Protein AF-A0A952LJX9-F1 (afdb_monomer_lite)

Radius of gyration: 26.43 Å; chains: 1; bounding box: 62×43×76 Å

Structure (mmCIF, N/CA/C/O backbone):
data_AF-A0A952LJX9-F1
#
_entry.id   AF-A0A952LJX9-F1
#
loop_
_atom_site.group_PDB
_atom_site.id
_atom_site.type_symbol
_atom_site.label_atom_id
_atom_site.label_alt_id
_atom_site.label_comp_id
_atom_site.label_asym_id
_atom_site.label_entity_id
_atom_site.label_seq_id
_atom_site.pdbx_PDB_ins_code
_atom_site.Cartn_x
_atom_site.Cartn_y
_atom_site.Cartn_z
_atom_site.occupancy
_atom_site.B_iso_or_equiv
_atom_site.auth_seq_id
_atom_site.auth_comp_id
_atom_site.auth_asym_id
_atom_site.auth_atom_id
_atom_site.pdbx_PDB_model_num
ATOM 1 N N . MET A 1 1 ? 29.722 -22.858 22.939 1.00 40.97 1 MET A N 1
ATOM 2 C CA . MET A 1 1 ? 28.582 -22.189 23.598 1.00 40.97 1 MET A CA 1
ATOM 3 C C . MET A 1 1 ? 28.214 -20.975 22.771 1.00 40.97 1 MET A C 1
ATOM 5 O O . MET A 1 1 ? 29.049 -20.092 22.651 1.00 40.97 1 MET A O 1
ATOM 9 N N . ASN A 1 2 ? 27.050 -21.021 22.121 1.00 36.44 2 ASN A N 1
ATOM 10 C CA . ASN A 1 2 ? 26.062 -19.937 21.996 1.00 36.44 2 ASN A CA 1
ATOM 11 C C . ASN A 1 2 ? 25.169 -20.211 20.787 1.00 36.44 2 ASN A C 1
ATOM 13 O O . ASN A 1 2 ? 25.400 -19.759 19.672 1.00 36.44 2 ASN A O 1
ATOM 17 N N . THR A 1 3 ? 24.141 -21.008 21.054 1.00 37.28 3 THR A N 1
ATOM 18 C CA . THR A 1 3 ? 22.927 -21.121 20.255 1.00 37.28 3 THR A CA 1
ATOM 19 C C . THR A 1 3 ? 22.145 -19.816 20.394 1.00 37.28 3 THR A C 1
ATOM 21 O O . THR A 1 3 ? 21.551 -19.564 21.442 1.00 37.28 3 THR A O 1
ATOM 24 N N . LEU A 1 4 ? 22.153 -18.976 19.359 1.00 36.31 4 LEU A N 1
ATOM 25 C CA . LEU A 1 4 ? 21.191 -17.883 19.237 1.00 36.31 4 LEU A CA 1
ATOM 26 C C . LEU A 1 4 ? 19.849 -18.487 18.819 1.00 36.31 4 LEU A C 1
ATOM 28 O O . LEU A 1 4 ? 19.637 -18.867 17.669 1.00 36.31 4 LEU A O 1
ATOM 32 N N . SER A 1 5 ? 18.975 -18.628 19.812 1.00 34.44 5 SER A N 1
ATOM 33 C CA . SER A 1 5 ? 17.568 -18.966 19.643 1.00 34.44 5 SER A CA 1
ATOM 34 C C . SER A 1 5 ? 16.888 -17.828 18.879 1.00 34.44 5 SER A C 1
ATOM 36 O O . SER A 1 5 ? 16.704 -16.741 19.424 1.00 34.44 5 SER A O 1
ATOM 38 N N . LYS A 1 6 ? 16.549 -18.052 17.605 1.00 38.56 6 LYS A N 1
ATOM 39 C CA . LYS A 1 6 ? 15.600 -17.201 16.882 1.00 38.56 6 LYS A CA 1
ATOM 40 C C . LYS A 1 6 ? 14.218 -17.490 17.459 1.00 38.56 6 LYS A C 1
ATOM 42 O O . LYS A 1 6 ? 13.587 -18.482 17.105 1.00 38.56 6 LYS A O 1
ATOM 47 N N . LEU A 1 7 ? 13.791 -16.654 18.398 1.00 35.44 7 LEU A N 1
ATOM 48 C CA . LEU A 1 7 ? 12.425 -16.651 18.893 1.00 35.44 7 LEU A CA 1
ATOM 49 C C . LEU A 1 7 ? 11.537 -16.137 17.747 1.00 35.44 7 LEU A C 1
ATOM 51 O O . LEU A 1 7 ? 11.557 -14.950 17.438 1.00 35.44 7 LEU A O 1
ATOM 55 N N . LEU A 1 8 ? 10.810 -17.034 17.074 1.00 37.06 8 LEU A N 1
ATOM 56 C CA . LEU A 1 8 ? 9.682 -16.633 16.234 1.00 37.06 8 LEU A CA 1
ATOM 57 C C . LEU A 1 8 ? 8.611 -16.047 17.161 1.00 37.06 8 LEU A C 1
ATOM 59 O O . LEU A 1 8 ? 7.879 -16.786 17.821 1.00 37.06 8 LEU A O 1
ATOM 63 N N . LEU A 1 9 ? 8.542 -14.721 17.229 1.00 34.38 9 LEU A N 1
ATOM 64 C CA . LEU A 1 9 ? 7.383 -14.014 17.754 1.00 34.38 9 LEU A CA 1
ATOM 65 C C . LEU A 1 9 ? 6.271 -14.139 16.712 1.00 34.38 9 LEU A C 1
ATOM 67 O O . LEU A 1 9 ? 6.243 -13.424 15.718 1.00 34.38 9 LEU A O 1
ATOM 71 N N . PHE A 1 10 ? 5.366 -15.091 16.924 1.00 38.06 10 PHE A N 1
ATOM 72 C CA . PHE A 1 10 ? 4.052 -15.024 16.304 1.00 38.06 10 PHE A CA 1
ATOM 73 C C . PHE A 1 10 ? 3.337 -13.814 16.909 1.00 38.06 10 PHE A C 1
ATOM 75 O O . PHE A 1 10 ? 2.918 -13.873 18.065 1.00 38.06 10 PHE A O 1
ATOM 82 N N . ALA A 1 11 ? 3.207 -12.726 16.149 1.00 38.03 11 ALA A N 1
ATOM 83 C CA . ALA A 1 11 ? 2.274 -11.663 16.483 1.00 38.03 11 ALA A CA 1
ATOM 84 C C . ALA A 1 11 ? 0.861 -12.261 16.406 1.00 38.03 11 ALA A C 1
ATOM 86 O O . ALA A 1 11 ? 0.323 -12.552 15.341 1.00 38.03 11 ALA A O 1
ATOM 87 N N . SER A 1 12 ? 0.301 -12.581 17.566 1.00 39.16 12 SER A N 1
ATOM 88 C CA . SER A 1 12 ? -1.116 -12.870 17.723 1.00 39.16 12 SER A CA 1
ATOM 89 C C . SER A 1 12 ? -1.660 -11.806 18.654 1.00 39.16 12 SER A C 1
ATOM 91 O O . SER A 1 12 ? -1.331 -11.831 19.841 1.00 39.16 12 SER A O 1
ATOM 93 N N . ALA A 1 13 ? -2.461 -10.880 18.132 1.00 39.03 13 ALA A N 1
ATOM 94 C CA . ALA A 1 13 ? -3.320 -10.073 18.991 1.00 39.03 13 ALA A CA 1
ATOM 95 C C . ALA A 1 13 ? -4.349 -11.007 19.645 1.00 39.03 13 ALA A C 1
ATOM 97 O O . ALA A 1 13 ? -4.742 -11.990 19.022 1.00 39.03 13 ALA A O 1
ATOM 98 N N . TRP A 1 14 ? -4.739 -10.748 20.890 1.00 35.41 14 TRP A N 1
ATOM 99 C CA . TRP A 1 14 ? -5.817 -11.462 21.580 1.00 35.41 14 TRP A CA 1
ATOM 100 C C . TRP A 1 14 ? -6.806 -10.406 22.075 1.00 35.41 14 TRP A C 1
ATOM 102 O O . TRP A 1 14 ? -6.465 -9.570 22.910 1.00 35.41 14 TRP A O 1
ATOM 112 N N . LEU A 1 15 ? -8.021 -10.412 21.536 1.00 35.94 15 LEU A N 1
ATOM 113 C CA . LEU A 1 15 ? -9.142 -9.583 22.007 1.00 35.94 15 LEU A CA 1
ATOM 114 C C . LEU A 1 15 ? -9.953 -10.374 23.030 1.00 35.94 15 LEU A C 1
ATOM 116 O O . LEU A 1 15 ? -9.959 -11.583 22.915 1.00 35.94 15 LEU A O 1
ATOM 120 N N . VAL A 1 16 ? -10.590 -9.748 24.024 1.00 41.56 16 VAL A N 1
ATOM 121 C CA . VAL A 1 16 ? -11.564 -10.399 24.928 1.00 41.56 16 VAL A CA 1
ATOM 122 C C . VAL A 1 16 ? -12.763 -9.471 25.100 1.00 41.56 16 VAL A C 1
ATOM 124 O O . VAL A 1 16 ? -12.602 -8.358 25.588 1.00 41.56 16 VAL A O 1
ATOM 127 N N . LEU A 1 17 ? -13.955 -9.915 24.690 1.00 37.09 17 LEU A N 1
ATOM 128 C CA . LEU A 1 17 ? -15.216 -9.163 24.813 1.00 37.09 17 LEU A CA 1
ATOM 129 C C . LEU A 1 17 ? -16.065 -9.730 25.950 1.00 37.09 17 LEU A C 1
ATOM 131 O O . LEU A 1 17 ? -16.430 -10.898 25.886 1.00 37.09 17 LEU A O 1
ATOM 135 N N . THR A 1 18 ? -16.371 -8.935 26.976 1.00 50.19 18 THR A N 1
ATOM 136 C CA . THR A 1 18 ? -17.148 -9.385 28.143 1.00 50.19 18 THR A CA 1
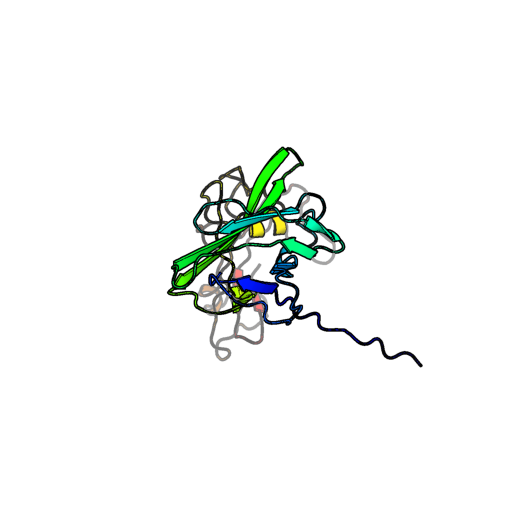ATOM 137 C C . THR A 1 18 ? -18.595 -8.922 28.071 1.00 50.19 18 THR A C 1
ATOM 139 O O . THR A 1 18 ? -18.839 -7.742 27.826 1.00 50.19 18 THR A O 1
ATOM 142 N N . SER A 1 19 ? -19.511 -9.843 28.374 1.00 34.78 19 SER A N 1
ATOM 143 C CA . SER A 1 19 ? -20.926 -9.602 28.666 1.00 34.78 19 SER A CA 1
ATOM 144 C C . SER A 1 19 ? -21.139 -9.344 30.169 1.00 34.78 19 SER A C 1
ATOM 146 O O . S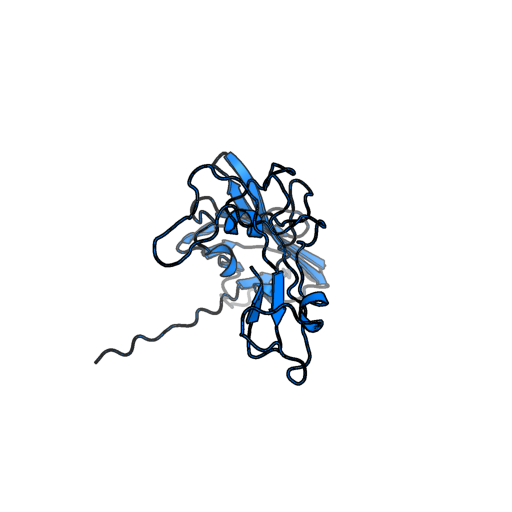ER A 1 19 ? -20.526 -10.022 30.995 1.00 34.78 19 SER A O 1
ATOM 148 N N . CYS A 1 20 ? -22.036 -8.423 30.541 1.00 44.72 20 CYS A N 1
ATOM 149 C CA . CYS A 1 20 ? -22.509 -8.282 31.923 1.00 44.72 20 CYS A CA 1
ATOM 150 C C . CYS A 1 20 ? -23.852 -8.997 32.152 1.00 44.72 20 CYS A C 1
ATOM 152 O O . CYS A 1 20 ? -24.868 -8.561 31.610 1.00 44.72 20 CYS A O 1
ATOM 154 N N . ASP A 1 21 ? -23.878 -9.970 33.074 1.00 39.19 21 ASP A N 1
ATOM 155 C CA . ASP A 1 21 ? -25.099 -10.409 33.765 1.00 39.19 21 ASP A CA 1
ATOM 156 C C . ASP A 1 21 ? -25.220 -9.747 35.150 1.00 39.19 21 ASP A C 1
ATOM 158 O O . ASP A 1 21 ? -24.247 -9.511 35.875 1.00 39.19 21 ASP A O 1
ATOM 162 N N . SER A 1 22 ? -26.457 -9.425 35.510 1.00 44.56 22 SER A N 1
ATOM 163 C CA . SER A 1 22 ? -26.849 -8.759 36.744 1.00 44.56 22 SER A CA 1
ATOM 164 C C . SER A 1 22 ? -27.038 -9.777 37.869 1.00 44.56 22 SER A C 1
ATOM 166 O O . SER A 1 22 ? -28.165 -10.055 38.272 1.00 44.56 22 SER A O 1
ATOM 168 N N . GLY A 1 23 ? -25.948 -10.280 38.447 1.00 38.16 23 GLY A N 1
ATOM 169 C CA . GLY A 1 23 ? -26.017 -10.894 39.773 1.00 38.16 23 GLY A CA 1
ATOM 170 C C . GLY A 1 23 ? -25.060 -12.051 40.026 1.00 38.16 23 GLY A C 1
ATOM 171 O O . GLY A 1 23 ? -24.999 -13.006 39.269 1.00 38.16 23 GLY A O 1
ATOM 172 N N . VAL A 1 24 ? -24.452 -11.999 41.216 1.00 30.11 24 VAL A N 1
ATOM 173 C CA . VAL A 1 24 ? -23.577 -12.991 41.873 1.00 30.11 24 VAL A CA 1
ATOM 174 C C . VAL A 1 24 ? -22.076 -12.824 41.556 1.00 30.11 24 VAL A C 1
ATOM 176 O O . VAL A 1 24 ? -21.670 -12.898 40.402 1.00 30.11 24 VAL A O 1
ATOM 179 N N . PRO A 1 25 ? -21.213 -12.615 42.576 1.00 32.53 25 PRO A N 1
ATOM 180 C CA . PRO A 1 25 ? -19.779 -12.473 42.373 1.00 32.53 25 PRO A CA 1
ATOM 181 C C . PRO A 1 25 ? -19.148 -13.859 42.215 1.00 32.53 25 PRO A C 1
ATOM 183 O O . PRO A 1 25 ? -18.841 -14.533 43.198 1.00 32.53 25 PRO A O 1
ATOM 186 N N . SER A 1 26 ? -18.946 -14.296 40.976 1.00 32.41 26 SER A N 1
ATOM 187 C CA . SER A 1 26 ? -18.012 -15.377 40.674 1.00 32.41 26 SER A CA 1
ATOM 188 C C . SER A 1 26 ? -16.604 -14.800 40.588 1.00 32.41 26 SER A C 1
ATOM 190 O O . SER A 1 26 ? -16.268 -14.030 39.691 1.00 32.41 26 SER A O 1
ATOM 192 N N . SER A 1 27 ? -15.791 -15.167 41.571 1.00 33.72 27 SER A N 1
ATOM 193 C CA . SER A 1 27 ? -14.352 -14.961 41.601 1.00 33.72 27 SER A CA 1
ATOM 194 C C . SER A 1 27 ? -13.684 -15.729 40.459 1.00 33.72 27 SER A C 1
ATOM 196 O O . SER A 1 27 ? -13.358 -16.903 40.624 1.00 33.72 27 SER A O 1
ATOM 198 N N . ASP A 1 28 ? -13.467 -15.065 39.330 1.00 32.12 28 ASP A N 1
ATOM 199 C CA . ASP A 1 28 ? -12.392 -15.421 38.412 1.00 32.12 28 ASP A CA 1
ATOM 200 C C . ASP A 1 28 ? -11.741 -14.132 37.909 1.00 32.12 28 ASP A C 1
ATOM 202 O O . ASP A 1 28 ? -12.315 -13.356 37.145 1.00 32.12 28 ASP A O 1
ATOM 206 N N . SER A 1 29 ? -10.554 -13.846 38.434 1.00 32.72 29 SER A N 1
ATOM 207 C CA . SER A 1 29 ? -9.770 -12.649 38.133 1.00 32.72 29 SER A CA 1
ATOM 208 C C . SER A 1 29 ? -9.045 -12.814 36.793 1.00 32.72 29 SER A C 1
ATOM 210 O O . SER A 1 29 ? -7.818 -12.731 36.726 1.00 32.72 29 SER A O 1
ATOM 212 N N . GLY A 1 30 ? -9.795 -13.084 35.724 1.00 32.12 30 GLY A N 1
ATOM 213 C CA . GLY A 1 30 ? -9.304 -13.043 34.353 1.00 32.12 30 GLY A CA 1
ATOM 214 C C . GLY A 1 30 ? -9.221 -11.590 33.898 1.00 32.12 30 GLY A C 1
ATOM 215 O O . GLY A 1 30 ? -10.235 -10.931 33.712 1.00 32.12 30 GLY A O 1
ATOM 216 N N . SER A 1 31 ? -8.010 -11.060 33.771 1.00 36.28 31 SER A N 1
ATOM 217 C CA . SER A 1 31 ? -7.743 -9.723 33.229 1.00 36.28 31 SER A CA 1
ATOM 218 C C . SER A 1 31 ? -8.412 -9.544 31.851 1.00 36.28 31 SER A C 1
ATOM 220 O O . SER A 1 31 ? -7.938 -10.104 30.865 1.00 36.28 31 SER A O 1
ATOM 222 N N . ASN A 1 32 ? -9.484 -8.746 31.787 1.00 51.53 32 ASN A N 1
ATOM 223 C CA . ASN A 1 32 ? -10.289 -8.417 30.597 1.00 51.53 32 ASN A CA 1
ATOM 224 C C . ASN A 1 32 ? -9.585 -7.419 29.655 1.00 51.53 32 ASN A C 1
ATOM 226 O O . ASN A 1 32 ? -10.144 -6.382 29.299 1.00 51.53 32 ASN A O 1
ATOM 230 N N . ASN A 1 33 ? -8.336 -7.705 29.295 1.00 60.97 33 ASN A N 1
ATOM 231 C CA . ASN A 1 33 ? -7.501 -6.799 28.516 1.00 60.97 33 ASN A CA 1
ATOM 232 C C . ASN A 1 33 ? -7.412 -7.293 27.071 1.00 60.97 33 ASN A C 1
ATOM 234 O O . ASN A 1 33 ? -6.981 -8.417 26.822 1.00 60.97 33 ASN A O 1
ATOM 238 N N . LEU A 1 34 ? -7.788 -6.437 26.123 1.00 72.44 34 LEU A N 1
ATOM 239 C CA . LEU A 1 34 ? -7.387 -6.572 24.727 1.00 72.44 34 LEU A CA 1
ATOM 240 C C . LEU A 1 34 ? -5.917 -6.179 24.638 1.00 72.44 34 LEU A C 1
ATOM 242 O O . LEU A 1 34 ? -5.563 -5.094 25.093 1.00 72.44 34 LEU A O 1
ATOM 246 N N . THR A 1 35 ? -5.088 -7.029 24.037 1.00 81.12 35 THR A N 1
ATOM 247 C CA . THR A 1 35 ? -3.718 -6.666 23.661 1.00 81.12 35 THR A CA 1
ATOM 248 C C . THR A 1 35 ? -3.560 -6.654 22.150 1.00 81.12 35 THR A C 1
ATOM 250 O O . THR A 1 35 ? -3.796 -7.663 21.478 1.00 81.12 35 THR A O 1
ATOM 253 N N . LEU A 1 36 ? -3.135 -5.509 21.631 1.00 86.62 36 LEU A N 1
ATOM 254 C CA . LEU A 1 36 ? -2.833 -5.277 20.230 1.00 86.62 36 LEU A CA 1
ATOM 255 C C . LEU A 1 36 ? -1.323 -5.082 20.089 1.00 86.62 36 LEU A C 1
ATOM 257 O O . LEU A 1 36 ? -0.746 -4.220 20.744 1.00 86.62 36 LEU A O 1
ATOM 261 N N . GLY A 1 37 ? -0.691 -5.891 19.249 1.00 87.44 37 GLY A N 1
ATOM 262 C CA . GLY A 1 37 ? 0.698 -5.689 18.855 1.00 87.44 37 GLY A CA 1
ATOM 263 C C . GLY A 1 37 ? 0.767 -5.071 17.469 1.00 87.44 37 GLY A C 1
ATOM 264 O O . GLY A 1 37 ? -0.076 -5.396 16.631 1.00 87.44 37 GLY A O 1
ATOM 265 N N . THR A 1 38 ? 1.781 -4.244 17.225 1.00 90.19 38 THR A N 1
ATOM 266 C CA . THR A 1 38 ? 2.138 -3.789 15.880 1.00 90.19 38 THR A CA 1
ATOM 267 C C . THR A 1 38 ? 2.325 -5.003 14.959 1.00 90.19 38 THR A C 1
ATOM 269 O O . THR A 1 38 ? 3.111 -5.899 15.292 1.00 90.19 38 THR A O 1
ATOM 272 N N . PRO A 1 39 ? 1.582 -5.087 13.839 1.00 91.12 39 PRO A N 1
ATOM 273 C CA . PRO A 1 39 ? 1.764 -6.123 12.832 1.00 91.12 39 PRO A CA 1
ATOM 274 C C . PRO A 1 39 ? 3.187 -6.124 12.274 1.00 91.12 39 PRO A C 1
ATOM 276 O O . PRO A 1 39 ? 3.768 -5.064 12.047 1.00 91.12 39 PRO A O 1
ATOM 279 N N . LEU A 1 40 ? 3.740 -7.305 11.982 1.00 88.50 40 LEU A N 1
ATOM 280 C CA . LEU A 1 40 ? 5.140 -7.410 11.545 1.00 88.50 40 LEU A CA 1
ATOM 281 C C . LEU A 1 40 ? 5.394 -6.709 10.207 1.00 88.50 40 LEU A C 1
ATOM 283 O O . LEU A 1 40 ? 6.496 -6.218 9.976 1.00 88.50 40 LEU A O 1
ATOM 287 N N . PHE A 1 41 ? 4.383 -6.640 9.338 1.00 88.81 41 PHE A N 1
ATOM 288 C CA . PHE A 1 41 ? 4.482 -5.936 8.058 1.00 88.81 41 PHE A CA 1
ATOM 289 C C . PHE A 1 41 ? 4.575 -4.407 8.200 1.00 88.81 41 PHE A C 1
ATOM 291 O O . PHE A 1 41 ? 4.960 -3.754 7.239 1.00 88.81 41 PHE A O 1
ATOM 298 N N . LEU A 1 42 ? 4.246 -3.845 9.371 1.00 93.38 42 LEU A N 1
ATOM 299 C CA . LEU A 1 42 ? 4.432 -2.420 9.676 1.00 93.38 42 LEU A CA 1
ATOM 300 C C . LEU A 1 42 ? 5.775 -2.130 10.358 1.00 93.38 42 LEU A C 1
ATOM 302 O O . LEU A 1 42 ? 6.175 -0.978 10.414 1.00 93.38 42 LEU A O 1
ATOM 306 N N . SER A 1 43 ? 6.515 -3.151 10.800 1.00 90.06 43 SER A N 1
ATOM 307 C CA . SER A 1 43 ? 7.886 -3.009 11.325 1.00 90.06 43 SER A CA 1
ATOM 308 C C . SER A 1 43 ? 8.951 -2.979 10.218 1.00 90.06 43 SER A C 1
ATOM 310 O O . SER A 1 43 ? 10.094 -3.414 10.403 1.00 90.06 43 SER A O 1
ATOM 312 N N . VAL A 1 44 ? 8.577 -2.522 9.023 1.00 88.25 44 VAL A N 1
ATOM 313 C CA . VAL A 1 44 ? 9.509 -2.295 7.915 1.00 88.25 44 VAL A CA 1
ATOM 314 C C . VAL A 1 44 ? 10.223 -0.962 8.115 1.00 88.25 44 VAL A C 1
ATOM 316 O O . VAL A 1 44 ? 9.641 -0.016 8.624 1.00 88.25 44 VAL A O 1
ATOM 319 N N . LYS A 1 45 ? 11.483 -0.858 7.668 1.00 89.94 45 LYS A N 1
ATOM 320 C CA . LYS A 1 45 ? 12.303 0.360 7.838 1.00 89.94 45 LYS A CA 1
ATOM 321 C C . LYS A 1 45 ? 11.637 1.625 7.275 1.00 89.94 45 LYS A C 1
ATOM 323 O O . LYS A 1 45 ? 11.925 2.717 7.745 1.00 89.94 45 LYS A O 1
ATOM 328 N N . ALA A 1 46 ? 10.823 1.455 6.239 1.00 91.31 46 ALA A N 1
ATOM 329 C CA . ALA A 1 46 ? 10.090 2.528 5.596 1.00 91.31 46 ALA A CA 1
ATOM 330 C C . ALA A 1 46 ? 9.144 3.265 6.550 1.00 91.31 46 ALA A C 1
ATOM 332 O O . ALA A 1 46 ? 9.061 4.481 6.462 1.00 91.31 46 ALA A O 1
ATOM 333 N N . VAL A 1 47 ? 8.472 2.553 7.459 1.00 94.12 47 VAL A N 1
ATOM 334 C CA . VAL A 1 47 ? 7.470 3.115 8.373 1.00 94.12 47 VAL A CA 1
ATOM 335 C C . VAL A 1 47 ? 8.155 3.625 9.639 1.00 94.12 47 VAL A C 1
ATOM 337 O O . VAL A 1 47 ? 8.941 2.907 10.262 1.00 94.12 47 VAL A O 1
ATOM 340 N N . ASP A 1 48 ? 7.846 4.855 10.043 1.00 93.94 48 ASP A N 1
ATOM 341 C CA . ASP A 1 48 ? 8.309 5.418 11.306 1.00 93.94 48 ASP A CA 1
ATOM 342 C C . ASP A 1 48 ? 7.439 4.903 12.462 1.00 93.94 48 ASP A C 1
ATOM 344 O O . ASP A 1 48 ? 6.330 5.381 12.715 1.00 93.94 48 ASP A O 1
ATOM 348 N N . GLU A 1 49 ? 7.954 3.910 13.193 1.00 90.19 49 GLU A N 1
ATOM 349 C CA . GLU A 1 49 ? 7.269 3.322 14.349 1.00 90.19 49 GLU A CA 1
ATOM 350 C C . GLU A 1 49 ? 6.963 4.345 15.461 1.00 90.19 49 GLU A C 1
ATOM 352 O O . GLU A 1 49 ? 6.035 4.122 16.240 1.00 90.19 49 GLU A O 1
ATOM 357 N N . GLU A 1 50 ? 7.699 5.461 15.559 1.00 91.12 50 GLU A N 1
ATOM 358 C CA . GLU A 1 50 ? 7.431 6.506 16.559 1.00 91.12 50 GLU A CA 1
ATOM 359 C C . GLU A 1 50 ? 6.226 7.379 16.180 1.00 91.12 50 GLU A C 1
ATOM 361 O O . GLU A 1 50 ? 5.579 7.953 17.060 1.00 91.12 50 GLU A O 1
ATOM 366 N N . GLN A 1 51 ? 5.910 7.457 14.886 1.00 94.44 51 GLN A N 1
ATOM 367 C CA . GLN A 1 51 ? 4.743 8.157 14.345 1.00 94.44 51 GLN A CA 1
ATOM 368 C C . GLN A 1 51 ? 3.554 7.221 14.084 1.00 94.44 51 GLN A C 1
ATOM 370 O O . GLN A 1 51 ? 2.475 7.691 13.719 1.00 94.44 51 GLN A O 1
ATOM 375 N N . LEU A 1 52 ? 3.733 5.910 14.272 1.00 95.25 52 LEU A N 1
ATOM 376 C CA . LEU A 1 52 ? 2.715 4.897 14.034 1.00 95.25 52 LEU A CA 1
ATOM 377 C C . LEU A 1 52 ? 1.808 4.718 15.255 1.00 95.25 52 LEU A C 1
ATOM 379 O O . LEU A 1 52 ? 2.246 4.383 16.360 1.00 95.25 52 LEU A O 1
ATOM 383 N N . THR A 1 53 ? 0.504 4.871 15.045 1.00 94.88 53 THR A N 1
ATOM 384 C CA . THR A 1 53 ? -0.500 4.724 16.098 1.00 94.88 53 THR A CA 1
ATOM 385 C C . THR A 1 53 ? -1.647 3.818 15.656 1.00 94.88 53 THR A C 1
ATOM 387 O O . THR A 1 53 ? -2.143 3.950 14.536 1.00 94.88 53 THR A O 1
ATOM 390 N N . PRO A 1 54 ? -2.089 2.882 16.514 1.00 96.44 54 PRO A N 1
ATOM 391 C CA . PRO A 1 54 ? -3.330 2.170 16.293 1.00 96.44 54 PRO A CA 1
ATOM 392 C C . PRO A 1 54 ? -4.510 2.952 16.863 1.00 96.44 54 PRO A C 1
ATOM 394 O O . PRO A 1 54 ? -4.466 3.435 17.999 1.00 96.44 54 PRO A O 1
ATOM 397 N N . GLU A 1 55 ? -5.615 2.953 16.134 1.00 96.06 55 GLU A N 1
ATOM 398 C CA . GLU A 1 55 ? -6.926 3.304 16.660 1.00 96.06 55 GLU A CA 1
ATOM 399 C C . GLU A 1 55 ? -7.809 2.061 16.694 1.00 96.06 55 GLU A C 1
ATOM 401 O O . GLU A 1 55 ? -7.775 1.217 15.800 1.00 96.06 55 GLU A O 1
ATOM 406 N N . LEU A 1 56 ? -8.606 1.940 17.753 1.00 94.12 56 LEU A N 1
ATOM 407 C CA . LEU A 1 56 ? -9.573 0.865 17.913 1.00 94.12 56 LEU A CA 1
ATOM 408 C C . LEU A 1 56 ? -10.963 1.464 18.042 1.00 94.12 56 LEU A C 1
ATOM 410 O O . LEU A 1 56 ? -11.208 2.295 18.918 1.00 94.12 56 LEU A O 1
ATOM 414 N N . GLN A 1 57 ? -11.892 0.961 17.243 1.00 95.12 57 GLN A N 1
ATOM 415 C CA . GLN A 1 57 ? -13.306 1.261 17.366 1.00 95.12 57 GLN A CA 1
ATOM 416 C C . GLN A 1 57 ? -14.104 -0.021 17.571 1.00 95.12 57 GLN A C 1
ATOM 418 O O . GLN A 1 57 ? -13.836 -1.063 16.973 1.00 95.12 57 GLN A O 1
ATOM 423 N N . VAL A 1 58 ? -15.118 0.065 18.426 1.00 91.88 58 VAL A N 1
ATOM 424 C CA . VAL A 1 58 ? -16.072 -1.013 18.672 1.00 91.88 58 VAL A CA 1
ATOM 425 C C . VAL A 1 58 ? -17.474 -0.453 18.492 1.00 91.88 58 VAL A C 1
ATOM 427 O O . VAL A 1 58 ? -17.866 0.493 19.172 1.00 91.88 58 VAL A O 1
ATOM 430 N N . ASN A 1 59 ? -18.222 -1.005 17.535 1.00 91.06 59 ASN A N 1
ATOM 431 C CA . ASN A 1 59 ? -19.519 -0.486 17.090 1.00 91.06 59 ASN A CA 1
ATOM 432 C C . ASN A 1 59 ? -19.462 1.010 16.720 1.00 91.06 59 ASN A C 1
ATOM 434 O O . ASN A 1 59 ? -20.362 1.779 17.056 1.00 91.06 59 ASN A O 1
ATOM 438 N N . GLY A 1 60 ? -18.365 1.428 16.074 1.00 91.62 60 GLY A N 1
ATOM 439 C CA . GLY A 1 60 ? -18.098 2.821 15.691 1.00 91.62 60 GLY A CA 1
ATOM 440 C C . GLY A 1 60 ? -17.767 3.760 16.856 1.00 91.62 60 GLY A C 1
ATOM 441 O O . GLY A 1 60 ? -17.631 4.962 16.654 1.00 91.62 60 GLY A O 1
ATOM 442 N N . SER A 1 61 ? -17.663 3.248 18.087 1.00 9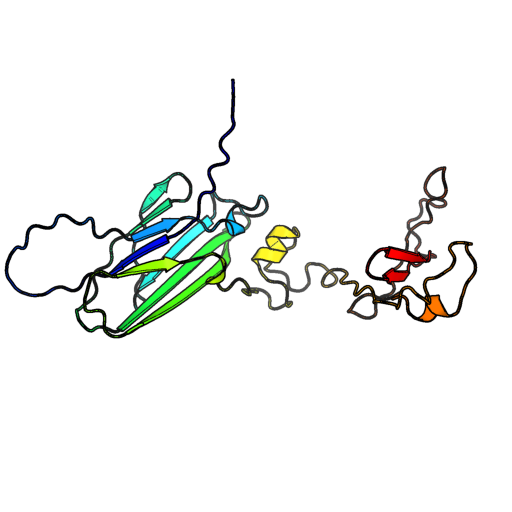2.06 61 SER A N 1
ATOM 443 C CA . SER A 1 61 ? -17.227 4.034 19.245 1.00 92.06 61 SER A CA 1
ATOM 444 C C . SER A 1 61 ? -15.732 3.825 19.491 1.00 92.06 61 SER A C 1
ATOM 446 O O . SER A 1 61 ? -15.311 2.670 19.604 1.00 92.06 61 SER A O 1
ATOM 448 N N . PRO A 1 62 ? -14.924 4.893 19.611 1.00 94.00 62 PRO A N 1
ATOM 449 C CA . PRO A 1 62 ? -13.495 4.761 19.858 1.00 94.00 62 PRO A CA 1
ATOM 450 C C . PRO A 1 62 ? -13.229 4.185 21.251 1.00 94.00 62 PRO A C 1
ATOM 452 O O . PRO A 1 62 ? -13.853 4.578 22.240 1.00 94.00 62 PRO A O 1
ATOM 455 N N . ILE A 1 63 ? -12.271 3.268 21.328 1.00 91.75 63 ILE A N 1
ATOM 456 C CA . ILE A 1 63 ? -11.793 2.657 22.564 1.00 91.75 63 ILE A CA 1
ATOM 457 C C . ILE A 1 63 ? -10.379 3.158 22.829 1.00 91.75 63 ILE A C 1
ATOM 459 O O . ILE A 1 63 ? -9.481 3.002 22.006 1.00 91.75 63 ILE A O 1
ATOM 463 N N . ALA A 1 64 ? -10.174 3.740 24.009 1.00 90.81 64 ALA A N 1
ATOM 464 C CA . ALA A 1 64 ? -8.860 4.210 24.414 1.00 90.81 64 ALA A CA 1
ATOM 465 C C . ALA A 1 64 ? -7.880 3.035 24.558 1.00 90.81 64 ALA A C 1
ATOM 467 O O . ALA A 1 64 ? -8.135 2.077 25.295 1.00 90.81 64 ALA A O 1
ATOM 468 N N . LEU A 1 65 ? -6.738 3.149 23.882 1.00 91.38 65 LEU A N 1
ATOM 469 C CA . LEU A 1 65 ? -5.606 2.242 24.009 1.00 91.38 65 LEU A CA 1
ATOM 470 C C . LEU A 1 65 ? -4.504 2.892 24.851 1.00 91.38 65 LEU A C 1
ATOM 472 O O . LEU A 1 65 ? -4.248 4.090 24.769 1.00 91.38 65 LEU A O 1
ATOM 476 N N . THR A 1 66 ? -3.836 2.083 25.664 1.00 91.50 66 THR A N 1
ATOM 477 C CA . THR A 1 66 ? -2.650 2.460 26.435 1.00 91.50 66 THR A CA 1
ATOM 478 C C . THR A 1 66 ? -1.440 1.754 25.845 1.00 91.50 66 THR A C 1
ATOM 480 O O . THR A 1 66 ? -1.419 0.525 25.781 1.00 91.50 66 THR A O 1
ATOM 483 N N . ALA A 1 67 ? -0.423 2.512 25.437 1.00 89.81 67 ALA A N 1
ATOM 484 C CA . ALA A 1 67 ? 0.848 1.941 25.006 1.00 89.81 67 ALA A CA 1
ATOM 485 C C . ALA A 1 67 ? 1.554 1.257 26.190 1.00 89.81 67 ALA A C 1
ATOM 487 O O . ALA A 1 67 ? 1.724 1.843 27.259 1.00 89.81 67 ALA A O 1
ATOM 488 N N . LEU A 1 68 ? 1.977 0.013 25.988 1.00 87.12 68 LEU A N 1
ATOM 489 C CA . LEU A 1 68 ? 2.741 -0.790 26.946 1.00 87.12 68 LEU A CA 1
ATOM 490 C C . LEU A 1 68 ? 4.253 -0.781 26.648 1.00 87.12 68 LEU A C 1
ATOM 492 O O . LEU A 1 68 ? 5.039 -1.288 27.448 1.00 87.12 68 LEU A O 1
ATOM 496 N N . GLY A 1 69 ? 4.656 -0.192 25.517 1.00 81.00 69 GLY A N 1
ATOM 497 C CA . GLY A 1 69 ? 6.024 -0.202 24.997 1.00 81.00 69 GLY A CA 1
ATOM 498 C C . GLY A 1 69 ? 6.282 -1.362 24.028 1.00 81.00 69 GLY A C 1
ATOM 499 O O . GLY A 1 69 ? 5.560 -2.357 24.025 1.00 81.00 69 GLY A O 1
ATOM 500 N N . GLY A 1 70 ? 7.303 -1.221 23.175 1.00 80.56 70 GLY A N 1
ATOM 501 C CA . GLY A 1 70 ? 7.681 -2.246 22.189 1.00 80.56 70 GLY A CA 1
ATOM 502 C C . GLY A 1 70 ? 6.581 -2.571 21.170 1.00 80.56 70 GLY A C 1
ATOM 503 O O . GLY A 1 70 ? 6.381 -3.742 20.856 1.00 80.56 70 GLY A O 1
ATOM 504 N N . GLY A 1 71 ? 5.817 -1.562 20.734 1.00 83.06 71 GLY A N 1
ATOM 505 C CA . GLY A 1 71 ? 4.706 -1.736 19.788 1.00 83.06 71 GLY A CA 1
ATOM 506 C C . GLY A 1 71 ? 3.502 -2.496 20.356 1.00 83.06 71 GLY A C 1
ATOM 507 O O . GLY A 1 71 ? 2.688 -3.021 19.605 1.00 83.06 71 GLY A O 1
ATOM 508 N N . GLN A 1 72 ? 3.393 -2.629 21.679 1.00 88.06 72 GLN A N 1
ATOM 509 C CA . GLN A 1 72 ? 2.250 -3.271 22.327 1.00 88.06 72 GLN A CA 1
ATOM 510 C C . GLN A 1 72 ? 1.306 -2.224 22.908 1.00 88.06 72 GLN A C 1
ATOM 512 O O . GLN A 1 72 ? 1.736 -1.259 23.541 1.00 88.06 72 GLN A O 1
ATOM 517 N N . TYR A 1 73 ? 0.011 -2.465 22.755 1.00 90.00 73 TYR A N 1
ATOM 518 C CA . TYR A 1 73 ? -1.071 -1.616 23.225 1.00 90.00 73 TYR A CA 1
ATOM 519 C C . TYR A 1 73 ? -2.086 -2.471 23.967 1.00 90.00 73 TYR A C 1
ATOM 521 O O . TYR A 1 73 ? -2.340 -3.617 23.593 1.00 90.00 73 TYR A O 1
ATOM 529 N N . ALA A 1 74 ? -2.684 -1.914 25.014 1.00 88.06 74 ALA A N 1
ATOM 530 C CA . ALA A 1 74 ? -3.773 -2.557 25.724 1.00 88.06 74 ALA A CA 1
ATOM 531 C C . ALA A 1 74 ? -4.983 -1.647 25.875 1.00 88.06 74 ALA A C 1
ATOM 533 O O . ALA A 1 74 ? -4.852 -0.452 26.129 1.00 88.06 74 ALA A O 1
ATOM 534 N N . GLY A 1 75 ? -6.163 -2.238 25.754 1.00 85.12 75 GLY A N 1
ATOM 535 C CA . GLY A 1 75 ? -7.439 -1.572 25.966 1.00 85.12 75 GLY A CA 1
ATOM 536 C C . GLY A 1 75 ? -8.412 -2.470 26.712 1.00 85.12 75 GLY A C 1
ATOM 537 O O . GLY A 1 75 ? -8.203 -3.677 26.851 1.00 85.12 75 GLY A O 1
ATOM 538 N N . THR A 1 76 ? -9.505 -1.876 27.173 1.00 81.50 76 THR A N 1
ATOM 539 C CA . THR A 1 76 ? -10.620 -2.600 27.785 1.00 81.50 76 THR A CA 1
ATOM 540 C C . THR A 1 76 ? -11.910 -2.151 27.132 1.00 81.50 76 THR A C 1
ATOM 542 O O . THR A 1 76 ? -12.176 -0.952 27.054 1.00 81.50 76 THR A O 1
ATOM 545 N N . VAL A 1 77 ? -12.732 -3.104 26.713 1.00 81.19 77 VAL A N 1
ATOM 546 C CA . VAL A 1 77 ? -14.042 -2.829 26.131 1.00 81.19 77 VAL A CA 1
ATOM 547 C C . VAL A 1 77 ? -15.088 -3.707 26.807 1.00 81.19 77 VAL A C 1
ATOM 549 O O . VAL A 1 77 ? -14.834 -4.866 27.122 1.00 81.19 77 VAL A O 1
ATOM 552 N N . GLN A 1 78 ? -16.250 -3.124 27.077 1.00 79.88 78 GLN A N 1
ATOM 553 C CA . GLN A 1 78 ? -17.401 -3.802 27.663 1.00 79.88 78 GLN A CA 1
ATOM 554 C C . GLN A 1 78 ? -18.521 -3.793 26.628 1.00 79.88 78 GLN A C 1
ATOM 556 O O . GLN A 1 78 ? -18.840 -2.728 26.095 1.00 79.88 78 GLN A O 1
ATOM 561 N N . VAL A 1 79 ? -19.107 -4.954 26.340 1.00 82.06 79 VAL A N 1
ATOM 562 C CA . VAL A 1 79 ? -20.196 -5.086 25.364 1.00 82.06 79 VAL A CA 1
ATOM 563 C C . VAL A 1 79 ? -21.381 -5.826 25.993 1.00 82.06 79 VAL A C 1
ATOM 565 O O . VAL A 1 79 ? -21.177 -6.715 26.812 1.00 82.06 79 VAL A O 1
ATOM 568 N N . PRO A 1 80 ? -22.638 -5.475 25.684 1.00 80.12 80 PRO A N 1
ATOM 569 C CA . PRO A 1 80 ? -23.785 -6.193 26.243 1.00 80.12 80 PRO A CA 1
ATOM 570 C C . PRO A 1 80 ? -23.833 -7.669 25.815 1.00 80.12 80 PRO A C 1
ATOM 572 O O . PRO A 1 80 ? -23.418 -7.999 24.699 1.00 80.12 80 PRO A O 1
ATOM 575 N N . GLU A 1 81 ? -24.407 -8.546 26.649 1.00 81.12 81 GLU A N 1
ATOM 576 C CA . GLU A 1 81 ? -24.664 -9.934 26.239 1.00 81.12 81 GLU A CA 1
ATOM 577 C C . GLU A 1 81 ? -25.559 -10.006 25.012 1.00 81.12 81 GLU A C 1
ATOM 579 O O . GLU A 1 81 ? -26.514 -9.241 24.872 1.00 81.12 81 GLU A O 1
ATOM 584 N N . GLY A 1 82 ? -25.277 -10.973 24.147 1.00 82.50 82 GLY A N 1
ATOM 585 C CA . GLY A 1 82 ? -26.045 -11.238 22.943 1.00 82.50 82 GLY A CA 1
ATOM 586 C C . GLY A 1 82 ? -25.965 -10.113 21.915 1.00 82.50 82 GLY A C 1
ATOM 587 O O . GLY A 1 82 ? -26.702 -10.167 20.935 1.00 82.50 82 GLY A O 1
ATOM 588 N N . SER A 1 83 ? -25.107 -9.106 22.120 1.00 85.56 83 SER A N 1
ATOM 589 C CA . SER A 1 83 ? -24.922 -8.027 21.156 1.00 85.56 83 SER A CA 1
ATOM 590 C C . SER A 1 83 ? -24.064 -8.470 19.976 1.00 85.56 83 SER A C 1
ATOM 592 O O . SER A 1 83 ? -23.160 -9.301 20.109 1.00 85.56 83 SER A O 1
ATOM 594 N N . ASP A 1 84 ? -24.357 -7.882 18.820 1.00 90.06 84 ASP A N 1
ATOM 595 C CA . ASP A 1 84 ? -23.480 -7.932 17.662 1.00 90.06 84 ASP A CA 1
ATOM 596 C C . ASP A 1 84 ? -22.433 -6.824 17.801 1.00 90.06 84 ASP A C 1
ATOM 598 O O . ASP A 1 84 ? -22.733 -5.685 18.185 1.00 90.06 84 ASP A O 1
ATOM 602 N N . VAL A 1 85 ? -21.184 -7.173 17.517 1.00 90.31 85 VAL A N 1
ATOM 603 C CA . VAL A 1 85 ? -20.032 -6.304 17.714 1.00 90.31 85 VAL A CA 1
ATOM 604 C C . VAL A 1 85 ? -19.228 -6.226 16.431 1.00 90.31 85 VAL A C 1
ATOM 606 O O . VAL A 1 85 ? -18.743 -7.236 15.934 1.00 90.31 85 VAL A O 1
ATOM 609 N N . THR A 1 86 ? -19.056 -5.016 15.912 1.00 93.44 86 THR A N 1
ATOM 610 C CA . THR A 1 86 ? -18.110 -4.718 14.836 1.00 93.44 86 THR A CA 1
ATOM 611 C C . THR A 1 86 ? -16.870 -4.080 15.430 1.00 93.44 86 THR A C 1
ATOM 613 O O . THR A 1 86 ? -16.960 -3.059 16.109 1.00 93.44 86 THR A O 1
ATOM 616 N N . ILE A 1 87 ? -15.725 -4.698 15.189 1.00 92.31 87 ILE A N 1
ATOM 617 C CA . ILE A 1 87 ? -14.413 -4.206 15.589 1.00 92.31 87 ILE A CA 1
ATOM 618 C C . ILE A 1 87 ? -13.752 -3.635 14.355 1.00 92.31 87 ILE A C 1
ATOM 620 O O . ILE A 1 87 ? -13.722 -4.296 13.317 1.00 92.31 87 ILE A O 1
ATOM 624 N N . GLU A 1 88 ? -13.193 -2.446 14.500 1.00 96.50 88 GLU A N 1
ATOM 625 C CA . GLU A 1 88 ? -12.332 -1.833 13.506 1.00 96.50 88 GLU A CA 1
ATOM 626 C C . GLU A 1 88 ? -11.016 -1.436 14.166 1.00 96.50 88 GLU A C 1
ATOM 628 O O . GLU A 1 88 ? -11.012 -0.839 15.244 1.00 96.50 88 GLU A O 1
ATOM 633 N N . ILE A 1 89 ? -9.906 -1.806 13.539 1.00 96.31 89 ILE A N 1
ATOM 634 C CA . ILE A 1 89 ? -8.566 -1.383 13.936 1.00 96.31 89 ILE A CA 1
ATOM 635 C C . ILE A 1 89 ? -7.926 -0.727 12.726 1.00 96.31 89 ILE A C 1
ATOM 637 O O . ILE A 1 89 ? -7.784 -1.380 11.693 1.00 96.31 89 ILE A O 1
ATOM 641 N N . SER A 1 90 ? -7.519 0.526 12.858 1.00 97.56 90 SER A N 1
ATOM 642 C CA . SER A 1 90 ? -6.731 1.242 11.856 1.00 97.56 90 SER A CA 1
ATOM 643 C C . SER A 1 90 ? -5.330 1.495 12.395 1.00 97.56 90 SER A C 1
ATOM 645 O O . SER A 1 90 ? -5.147 1.789 13.574 1.00 97.56 90 SER A O 1
ATOM 647 N N . TRP A 1 91 ? -4.334 1.352 11.529 1.00 97.88 91 TRP A N 1
ATOM 648 C CA . TRP A 1 91 ? -2.957 1.747 11.794 1.00 97.88 91 TRP A CA 1
ATOM 649 C C . TRP A 1 91 ? -2.640 2.975 10.956 1.00 97.88 91 TRP A C 1
ATOM 651 O O . TRP A 1 91 ? -2.660 2.898 9.726 1.00 97.88 91 TRP A O 1
ATOM 661 N N . THR A 1 92 ? -2.349 4.081 11.631 1.00 97.94 92 THR A N 1
ATOM 662 C CA . THR A 1 92 ? -2.105 5.384 11.012 1.00 97.94 92 THR A CA 1
ATOM 663 C C . THR A 1 92 ? -0.719 5.878 11.396 1.00 97.94 92 THR A C 1
ATOM 665 O O . THR A 1 92 ? -0.390 5.959 12.582 1.00 97.94 92 THR A O 1
ATOM 668 N N . GLU A 1 93 ? 0.093 6.201 10.396 1.00 97.44 93 GLU A N 1
ATOM 669 C CA . GLU A 1 93 ? 1.364 6.908 10.551 1.00 97.44 93 GLU A CA 1
ATOM 670 C C . GLU A 1 93 ? 1.114 8.412 10.393 1.00 97.44 93 GLU A C 1
ATOM 672 O O . GLU A 1 93 ? 0.358 8.827 9.519 1.00 97.44 93 GLU A O 1
ATOM 677 N N . MET A 1 94 ? 1.746 9.253 11.211 1.00 97.31 94 MET A N 1
ATOM 678 C CA . MET A 1 94 ? 1.853 10.682 10.896 1.00 97.31 94 MET A CA 1
ATOM 679 C C . MET A 1 94 ? 2.969 10.878 9.860 1.00 97.31 94 MET A C 1
ATOM 681 O O . MET A 1 94 ? 4.125 11.113 10.216 1.00 97.31 94 MET A O 1
ATOM 685 N N . TYR A 1 95 ? 2.621 10.760 8.579 1.00 94.88 95 TYR A N 1
ATOM 686 C CA . TYR A 1 95 ? 3.516 10.956 7.441 1.00 94.88 95 TYR A CA 1
ATOM 687 C C . TYR A 1 95 ? 4.112 12.368 7.454 1.00 94.88 95 TYR A C 1
ATOM 689 O O . TYR A 1 95 ? 3.423 13.360 7.730 1.00 94.88 95 TYR A O 1
ATOM 697 N N . GLU A 1 96 ? 5.433 12.432 7.273 1.00 91.94 96 GLU A N 1
ATOM 698 C CA . GLU A 1 96 ? 6.261 13.631 7.479 1.00 91.94 96 GLU A CA 1
ATOM 699 C C . GLU A 1 96 ? 5.968 14.377 8.803 1.00 91.94 96 GLU A C 1
ATOM 701 O O . GLU A 1 96 ? 6.146 15.591 8.928 1.00 91.94 96 GLU A O 1
ATOM 706 N N . GLY A 1 97 ? 5.479 13.653 9.816 1.00 91.31 97 GLY A N 1
ATOM 707 C CA . GLY A 1 97 ? 5.112 14.173 11.131 1.00 91.31 97 GLY A CA 1
ATOM 708 C C . GLY A 1 97 ? 3.862 15.059 11.167 1.00 91.31 97 GLY A C 1
ATOM 709 O O . GLY A 1 97 ? 3.572 15.631 12.220 1.00 91.31 97 GLY A O 1
ATOM 710 N N . THR A 1 98 ? 3.123 15.218 10.062 1.00 93.88 98 THR A N 1
ATOM 711 C CA . THR A 1 98 ? 2.002 16.178 10.003 1.0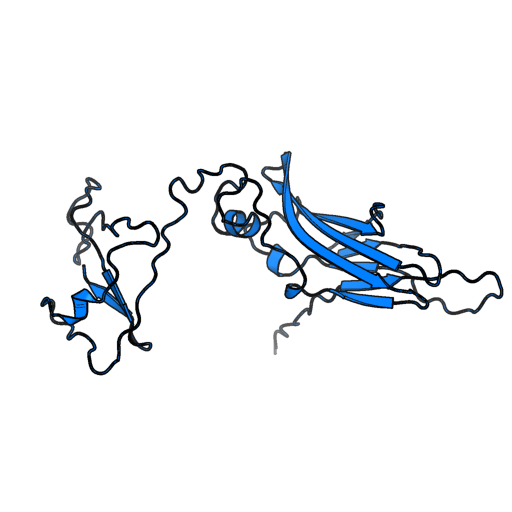0 93.88 98 THR A CA 1
ATOM 712 C C . THR A 1 98 ? 0.727 15.657 9.357 1.00 93.88 98 THR A C 1
ATOM 714 O O . THR A 1 98 ? -0.353 16.098 9.762 1.00 93.88 98 THR A O 1
ATOM 717 N N . THR A 1 99 ? 0.816 14.697 8.439 1.00 96.69 99 THR A N 1
ATOM 718 C CA . THR A 1 99 ? -0.345 14.210 7.689 1.00 96.69 99 THR A CA 1
ATOM 719 C C . THR A 1 99 ? -0.676 12.779 8.107 1.00 96.69 99 THR A C 1
ATOM 721 O O . THR A 1 99 ? 0.196 11.920 8.041 1.00 96.69 99 THR A O 1
ATOM 724 N N . PRO A 1 100 ? -1.902 12.481 8.568 1.00 97.50 100 PRO A N 1
ATOM 725 C CA . PRO A 1 100 ? -2.274 11.114 8.904 1.00 97.50 100 PRO A CA 1
ATOM 726 C C . PRO A 1 100 ? -2.372 10.268 7.630 1.00 97.50 100 PRO A C 1
ATOM 728 O O . PRO A 1 100 ? -3.151 10.586 6.738 1.00 97.50 100 PRO A O 1
ATOM 731 N N . LEU A 1 101 ? -1.617 9.177 7.582 1.00 98.19 101 LEU A N 1
ATOM 732 C CA . LEU A 1 101 ? -1.595 8.211 6.494 1.00 98.19 101 LEU A CA 1
ATOM 733 C C . LEU A 1 101 ? -1.999 6.839 7.030 1.00 98.19 101 LEU A C 1
ATOM 735 O O . LEU A 1 101 ? -1.315 6.257 7.876 1.00 98.19 101 LEU A O 1
ATOM 739 N N . MET A 1 102 ? -3.124 6.309 6.555 1.00 98.38 102 MET A N 1
ATOM 740 C CA . MET A 1 102 ? -3.598 4.997 6.987 1.00 98.38 102 MET A CA 1
ATOM 741 C C . MET A 1 102 ? -2.866 3.897 6.216 1.00 98.38 102 MET A C 1
ATOM 743 O O . MET A 1 102 ? -2.942 3.833 4.993 1.00 98.38 102 MET A O 1
ATOM 747 N N . LEU A 1 103 ? -2.175 3.010 6.929 1.00 98.19 103 LEU A N 1
ATOM 748 C CA . LEU A 1 103 ? -1.347 1.959 6.325 1.00 98.19 103 LEU A CA 1
ATOM 749 C C . LEU A 1 103 ? -2.021 0.587 6.329 1.00 98.19 103 LEU A C 1
ATOM 751 O O . LEU A 1 103 ? -1.714 -0.266 5.497 1.00 98.19 103 LEU A O 1
ATOM 755 N N . ALA A 1 104 ? -2.922 0.347 7.282 1.00 98.00 104 ALA A N 1
ATOM 756 C CA . ALA A 1 104 ? -3.669 -0.899 7.356 1.00 98.00 104 ALA A CA 1
ATOM 757 C C . ALA A 1 104 ? -4.975 -0.743 8.126 1.00 98.00 104 ALA A C 1
ATOM 759 O O . ALA A 1 104 ? -5.055 0.013 9.097 1.00 98.00 104 ALA A O 1
ATOM 760 N N . ARG A 1 105 ? -5.974 -1.541 7.746 1.00 98.12 105 ARG A N 1
ATOM 761 C CA . ARG A 1 105 ? -7.257 -1.619 8.444 1.00 98.12 105 ARG A CA 1
ATOM 762 C C . ARG A 1 105 ? -7.705 -3.061 8.622 1.00 98.12 105 ARG A C 1
ATOM 764 O O . ARG A 1 105 ? -7.632 -3.864 7.705 1.00 98.12 105 ARG A O 1
ATOM 771 N N . PHE A 1 106 ? -8.210 -3.390 9.796 1.00 96.88 106 PHE A N 1
ATOM 772 C CA . PHE A 1 106 ? -8.884 -4.650 10.072 1.00 96.88 106 PHE A CA 1
ATOM 773 C C . PHE A 1 106 ? -10.325 -4.358 10.468 1.00 96.88 106 PHE A C 1
ATOM 775 O O . PHE A 1 106 ? -10.561 -3.506 11.322 1.00 96.88 106 PHE A O 1
ATOM 782 N N . THR A 1 107 ? -11.272 -5.100 9.898 1.00 96.56 107 THR A N 1
ATOM 783 C CA . THR A 1 107 ? -12.685 -5.009 10.267 1.00 96.56 107 THR A CA 1
ATOM 784 C C . THR A 1 107 ? -13.261 -6.405 10.433 1.00 96.56 107 THR A C 1
ATOM 786 O O . THR A 1 107 ? -13.176 -7.235 9.528 1.00 96.56 107 THR A O 1
ATOM 789 N N . GLN A 1 108 ? -13.895 -6.666 11.573 1.00 92.69 108 GLN A N 1
ATOM 790 C CA . GLN A 1 108 ? -14.590 -7.925 11.815 1.00 92.69 108 GLN A CA 1
ATOM 791 C C . GLN A 1 108 ? -15.892 -7.693 12.572 1.00 92.69 108 GLN A C 1
ATOM 793 O O . GLN A 1 108 ? -15.909 -7.040 13.613 1.00 92.69 108 GLN A O 1
ATOM 798 N N . THR A 1 109 ? -16.973 -8.300 12.086 1.00 93.44 109 THR A N 1
ATOM 799 C CA . THR A 1 109 ? -18.249 -8.373 12.802 1.00 93.44 109 THR A CA 1
ATOM 800 C C . THR A 1 109 ? -18.412 -9.742 13.452 1.00 93.44 109 THR A C 1
ATOM 802 O O . THR A 1 109 ? -18.196 -10.782 12.827 1.00 93.44 109 THR A O 1
ATOM 805 N N . ILE A 1 110 ? -18.806 -9.736 14.719 1.00 89.06 110 ILE A N 1
ATOM 806 C CA . ILE A 1 110 ? -19.011 -10.909 15.559 1.00 89.06 110 ILE A CA 1
ATOM 807 C C . ILE A 1 110 ? -20.419 -10.822 16.109 1.00 89.06 110 ILE A C 1
ATOM 809 O O . ILE A 1 110 ? -20.770 -9.852 16.774 1.00 89.06 110 ILE A O 1
ATOM 813 N N . ASN A 1 111 ? -21.219 -11.842 15.833 1.00 91.56 111 ASN A N 1
ATOM 814 C CA . ASN A 1 111 ? -22.631 -11.827 16.179 1.00 91.56 111 ASN A CA 1
ATOM 815 C C . ASN A 1 111 ? -22.885 -12.560 17.499 1.00 91.56 111 ASN A C 1
ATOM 817 O O . ASN A 1 111 ? -22.301 -13.620 17.737 1.00 91.56 111 ASN A O 1
ATOM 821 N N . GLY A 1 112 ? -23.792 -12.024 18.315 1.00 84.56 112 GLY A N 1
ATOM 822 C CA . GLY A 1 112 ? -24.325 -12.686 19.507 1.00 84.56 112 GLY A CA 1
ATOM 823 C C . GLY A 1 112 ? -23.294 -13.018 20.590 1.00 84.56 112 GLY A C 1
ATOM 824 O O . GLY A 1 112 ? -23.224 -14.166 21.034 1.00 84.56 112 GLY A O 1
ATOM 825 N N . ILE A 1 113 ? -22.502 -12.040 21.039 1.00 82.50 113 ILE A N 1
ATOM 826 C CA . ILE A 1 113 ?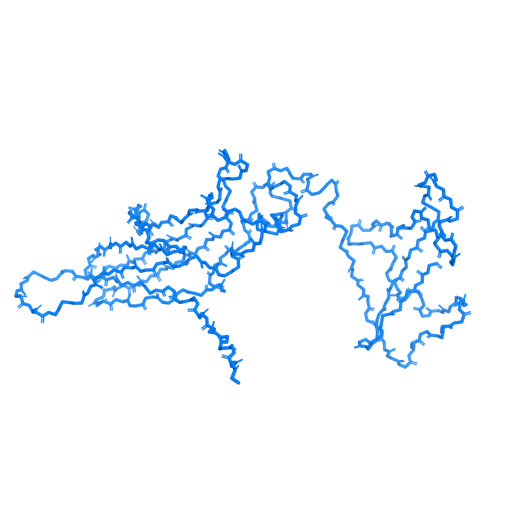 -21.459 -12.264 22.053 1.00 82.50 113 ILE A CA 1
ATOM 827 C C . ILE A 1 113 ? -22.066 -12.636 23.406 1.00 82.50 113 ILE A C 1
ATOM 829 O O . ILE A 1 113 ? -22.671 -11.810 24.080 1.00 82.50 113 ILE A O 1
ATOM 833 N N . ASN A 1 114 ? -21.860 -13.879 23.830 1.00 79.56 114 ASN A N 1
ATOM 834 C CA . ASN A 1 114 ? -22.410 -14.445 25.065 1.00 79.56 114 ASN A CA 1
ATOM 835 C C . ASN A 1 114 ? -21.345 -14.945 26.058 1.00 79.56 114 ASN A C 1
ATOM 837 O O . ASN A 1 114 ? -21.676 -15.515 27.092 1.00 79.56 114 ASN A O 1
ATOM 841 N N . GLN A 1 115 ? -20.063 -14.759 25.747 1.00 74.19 115 GLN A N 1
ATOM 842 C CA . GLN A 1 115 ? -18.942 -15.136 26.605 1.00 74.19 115 GLN A CA 1
ATOM 843 C C . GLN A 1 115 ? -17.690 -14.330 26.246 1.00 74.19 115 GLN A C 1
ATOM 845 O O . GLN A 1 115 ? -17.593 -13.780 25.148 1.00 74.19 115 GLN A O 1
ATOM 850 N N . ASN A 1 116 ? -16.702 -14.349 27.143 1.00 68.75 116 ASN A N 1
ATOM 851 C CA . ASN A 1 116 ? -15.375 -13.782 26.914 1.00 68.75 116 ASN A CA 1
ATOM 852 C C . ASN A 1 116 ? -14.728 -14.363 25.649 1.00 68.75 116 ASN A C 1
ATOM 854 O O . ASN A 1 116 ? -14.457 -15.564 25.581 1.00 68.75 116 ASN A O 1
ATOM 858 N N . LEU A 1 117 ? -14.464 -13.512 24.654 1.00 69.19 117 LEU A N 1
ATOM 859 C CA . LEU A 1 117 ? -13.988 -13.962 23.342 1.00 69.19 117 LEU A CA 1
ATOM 860 C C . LEU A 1 117 ? -12.570 -13.514 23.001 1.00 69.19 117 LEU A C 1
ATOM 862 O O . LEU A 1 117 ? -12.412 -12.367 22.613 1.00 69.19 117 LEU A O 1
ATOM 866 N N . GLY A 1 118 ? -11.631 -14.468 22.995 1.00 69.69 118 GLY A N 1
ATOM 867 C CA . GLY A 1 118 ? -10.291 -14.410 22.393 1.00 69.69 118 GLY A CA 1
ATOM 868 C C . GLY A 1 118 ? -10.282 -14.181 20.874 1.00 69.69 118 GLY A C 1
ATOM 869 O O . GLY A 1 118 ? -10.397 -15.171 20.154 1.00 69.69 118 GLY A O 1
ATOM 870 N N . ILE A 1 119 ? -10.106 -12.961 20.350 1.00 75.44 119 ILE A N 1
ATOM 871 C CA . ILE A 1 119 ? -9.934 -12.772 18.889 1.00 75.44 119 ILE A CA 1
ATOM 872 C C . ILE A 1 119 ? -8.462 -12.746 18.543 1.00 75.44 119 ILE A C 1
ATOM 874 O O . ILE A 1 119 ? -7.729 -11.879 19.015 1.00 75.44 119 ILE A O 1
ATOM 878 N N . ARG A 1 120 ? -8.061 -13.677 17.680 1.00 79.31 120 ARG A N 1
ATOM 879 C CA . ARG A 1 120 ? -6.731 -13.706 17.096 1.00 79.31 120 ARG A CA 1
ATOM 880 C C . ARG A 1 120 ? -6.720 -12.998 15.754 1.00 79.31 120 ARG A C 1
ATOM 882 O O . ARG A 1 120 ? -7.303 -13.520 14.814 1.00 79.31 120 ARG A O 1
ATOM 889 N N . ILE A 1 121 ? -5.997 -11.886 15.680 1.00 86.25 121 ILE A N 1
ATOM 890 C CA . ILE A 1 121 ? -5.774 -11.134 14.440 1.00 86.25 121 ILE A CA 1
ATOM 891 C C . ILE A 1 121 ? -4.381 -11.474 13.912 1.00 86.25 121 ILE A C 1
ATOM 893 O O . ILE A 1 121 ? -3.416 -11.522 14.686 1.00 86.25 121 ILE A O 1
ATOM 897 N N . ARG A 1 122 ? -4.293 -11.753 12.616 1.00 86.00 122 ARG A N 1
ATOM 898 C CA . ARG A 1 122 ? -3.069 -12.048 11.871 1.00 86.00 122 ARG A CA 1
ATOM 899 C C . ARG A 1 122 ? -2.801 -10.951 10.848 1.00 86.00 122 ARG A C 1
ATOM 901 O O . ARG A 1 122 ? -3.704 -10.247 10.417 1.00 86.00 122 ARG A O 1
ATOM 908 N N . ASP A 1 123 ? -1.562 -10.885 10.383 1.00 85.94 123 ASP A N 1
ATOM 909 C CA . ASP A 1 123 ? -1.124 -9.942 9.348 1.00 85.94 123 ASP A CA 1
ATOM 910 C C . ASP A 1 123 ? -1.913 -10.048 8.028 1.00 85.94 123 ASP A C 1
ATOM 912 O O . ASP A 1 123 ? -2.022 -9.070 7.287 1.00 85.94 123 ASP A O 1
ATOM 916 N N . GLU A 1 124 ? -2.432 -11.238 7.718 1.00 87.56 124 GLU A N 1
ATOM 917 C CA . GLU A 1 124 ? -3.256 -11.524 6.534 1.00 87.56 124 GLU A CA 1
ATOM 918 C C . GLU A 1 124 ? -4.695 -11.005 6.649 1.00 87.56 124 GLU A C 1
ATOM 920 O O . GLU A 1 124 ? -5.355 -10.843 5.629 1.00 87.56 124 GLU A O 1
ATOM 925 N N . ASP A 1 125 ? -5.163 -10.710 7.865 1.00 90.38 125 ASP A N 1
ATOM 926 C CA . ASP A 1 125 ? -6.529 -10.238 8.105 1.00 90.38 125 ASP A CA 1
ATOM 927 C C . ASP A 1 125 ? -6.679 -8.725 7.858 1.00 90.38 125 ASP A C 1
ATOM 929 O O . ASP A 1 125 ? -7.796 -8.214 7.782 1.00 90.38 125 ASP A O 1
ATOM 933 N N . TYR A 1 126 ? -5.562 -8.000 7.751 1.00 95.50 126 TYR A N 1
ATOM 934 C CA . TYR A 1 126 ? -5.557 -6.568 7.472 1.00 95.50 126 TYR A CA 1
ATOM 935 C C . TYR A 1 126 ? -5.710 -6.289 5.974 1.00 95.50 126 TYR A C 1
ATOM 937 O O . TYR A 1 126 ? -4.943 -6.792 5.148 1.00 95.50 126 TYR A O 1
ATOM 945 N N . ASP A 1 127 ? -6.646 -5.402 5.652 1.00 96.81 127 ASP A N 1
ATOM 946 C CA . ASP A 1 127 ? -6.694 -4.663 4.401 1.00 96.81 127 ASP A CA 1
ATOM 947 C C . ASP A 1 127 ? -5.501 -3.701 4.337 1.00 96.81 127 ASP A C 1
ATOM 949 O O . ASP A 1 127 ? -5.332 -2.832 5.195 1.00 96.81 127 ASP A O 1
ATOM 953 N N . LYS A 1 128 ? -4.666 -3.911 3.322 1.00 94.94 128 LYS A N 1
ATOM 954 C CA . LYS A 1 128 ? -3.461 -3.131 3.005 1.00 94.94 128 LYS A CA 1
ATOM 955 C C . LYS A 1 128 ? -3.575 -2.475 1.629 1.00 94.94 128 LYS A C 1
ATOM 957 O O . LYS A 1 128 ? -2.590 -1.973 1.117 1.00 94.94 128 LYS A O 1
ATOM 962 N N . SER A 1 129 ? -4.760 -2.522 1.018 1.00 93.88 129 SER A N 1
ATOM 963 C CA . SER A 1 129 ? -5.041 -1.925 -0.294 1.00 93.88 129 SER A CA 1
ATOM 964 C C . SER A 1 129 ? -5.502 -0.470 -0.194 1.00 93.88 129 SER A C 1
ATOM 966 O O . SER A 1 129 ? -6.176 0.027 -1.088 1.00 93.88 129 SER A O 1
ATOM 968 N N . LEU A 1 130 ? -5.176 0.186 0.922 1.00 97.06 130 LEU A N 1
ATOM 969 C CA . LEU A 1 130 ? -5.483 1.589 1.165 1.00 97.06 130 LEU A CA 1
ATOM 970 C C . LEU A 1 130 ? -4.610 2.434 0.244 1.00 97.06 130 LEU A C 1
ATOM 972 O O . LEU A 1 130 ? -3.401 2.232 0.229 1.00 97.06 130 LEU A O 1
ATOM 976 N N . ASP A 1 131 ? -5.249 3.315 -0.507 1.00 94.88 131 ASP A N 1
ATOM 977 C CA . ASP A 1 131 ? -4.693 4.111 -1.597 1.00 94.88 131 ASP A CA 1
ATOM 978 C C . ASP A 1 131 ? -5.356 5.492 -1.471 1.00 94.88 131 ASP A C 1
ATOM 980 O O . ASP A 1 131 ? -6.572 5.629 -1.664 1.00 94.88 131 ASP A O 1
ATOM 984 N N . GLU A 1 132 ? -4.601 6.452 -0.942 1.00 96.00 132 GLU A N 1
ATOM 985 C CA . GLU A 1 132 ? -5.117 7.748 -0.498 1.00 96.00 132 GLU A CA 1
ATOM 986 C C . GLU A 1 132 ? -5.288 8.735 -1.664 1.00 96.00 132 GLU A C 1
ATOM 988 O O . GLU A 1 132 ? -6.220 9.546 -1.647 1.00 96.00 132 GLU A O 1
ATOM 993 N N . ASP A 1 133 ? -4.463 8.631 -2.705 1.00 93.69 133 ASP A N 1
ATOM 994 C CA . ASP A 1 133 ? -4.503 9.492 -3.891 1.00 93.69 133 ASP A CA 1
ATOM 995 C C . ASP A 1 133 ? -5.159 8.841 -5.127 1.00 93.69 133 ASP A C 1
ATOM 997 O O . ASP A 1 133 ? -5.502 9.538 -6.088 1.00 93.69 133 ASP A O 1
ATOM 1001 N N . SER A 1 134 ? -5.489 7.549 -5.035 1.00 92.38 134 SER A N 1
ATOM 1002 C CA . SER A 1 134 ? -6.190 6.741 -6.037 1.00 92.38 134 SER A CA 1
ATOM 1003 C C . SER A 1 134 ? -5.396 6.446 -7.315 1.00 92.38 134 SER A C 1
ATOM 1005 O O . SER A 1 134 ? -6.004 6.312 -8.389 1.00 92.38 134 SER A O 1
ATOM 1007 N N . ASP A 1 135 ? -4.072 6.318 -7.226 1.00 86.25 135 ASP A N 1
ATOM 1008 C CA . ASP A 1 135 ? -3.193 5.986 -8.356 1.00 86.25 135 ASP A CA 1
ATOM 1009 C C . ASP A 1 135 ? -3.069 4.462 -8.627 1.00 86.25 135 ASP A C 1
ATOM 1011 O O . ASP A 1 135 ? -2.622 4.022 -9.696 1.00 86.25 135 ASP A O 1
ATOM 1015 N N . GLY A 1 136 ? -3.564 3.625 -7.706 1.00 86.94 136 GLY A N 1
ATOM 1016 C CA . GLY A 1 136 ? -3.528 2.166 -7.782 1.00 86.94 136 GLY A CA 1
ATOM 1017 C C . GLY A 1 136 ? -2.303 1.511 -7.131 1.00 86.94 136 GLY A C 1
ATOM 1018 O O . GLY A 1 136 ? -2.115 0.288 -7.276 1.00 86.94 136 GLY A O 1
ATOM 1019 N N . ILE A 1 137 ? -1.475 2.276 -6.427 1.00 86.31 137 ILE A N 1
ATOM 1020 C CA . ILE A 1 137 ? -0.435 1.834 -5.505 1.00 86.31 137 ILE A CA 1
ATOM 1021 C C . ILE A 1 137 ? -0.967 2.063 -4.085 1.00 86.31 137 ILE A C 1
ATOM 1023 O O . ILE A 1 137 ? -1.656 3.022 -3.789 1.00 86.31 137 ILE A O 1
ATOM 1027 N N . SER A 1 138 ? -0.757 1.101 -3.187 1.00 94.56 138 SER A N 1
ATOM 1028 C CA . SER A 1 138 ? -1.216 1.278 -1.806 1.00 94.56 138 SER A CA 1
ATOM 1029 C C . SER A 1 138 ? -0.237 2.143 -1.022 1.00 94.56 138 SER A C 1
ATOM 1031 O O . SER A 1 138 ? 0.963 1.876 -1.116 1.00 94.56 138 SER A O 1
ATOM 1033 N N . ASN A 1 139 ? -0.738 2.946 -0.087 1.00 96.50 139 ASN A N 1
ATOM 1034 C CA . ASN A 1 139 ? 0.029 3.745 0.868 1.00 96.50 139 ASN A CA 1
ATOM 1035 C C . ASN A 1 139 ? 1.231 2.979 1.453 1.00 96.50 139 ASN A C 1
ATOM 1037 O O . ASN A 1 139 ? 2.353 3.468 1.489 1.00 96.50 139 ASN A O 1
ATOM 1041 N N . LEU A 1 140 ? 1.035 1.731 1.907 1.00 95.88 140 LEU A N 1
ATOM 1042 C CA . LEU A 1 140 ? 2.124 0.926 2.484 1.00 95.88 140 LEU A CA 1
ATOM 1043 C C . LEU A 1 140 ? 3.229 0.592 1.465 1.00 95.88 140 LEU A C 1
ATOM 1045 O O . LEU A 1 140 ? 4.400 0.532 1.833 1.00 95.88 140 LEU A O 1
ATOM 1049 N N . GLN A 1 141 ? 2.859 0.336 0.212 1.00 93.56 141 GLN A N 1
ATOM 1050 C CA . GLN A 1 141 ? 3.805 0.038 -0.861 1.00 93.56 141 GLN A CA 1
ATOM 1051 C C . GLN A 1 141 ? 4.592 1.291 -1.247 1.00 93.56 141 GLN A C 1
ATOM 1053 O O . GLN A 1 141 ? 5.806 1.208 -1.364 1.00 93.56 141 GLN A O 1
ATOM 1058 N N . GLU A 1 142 ? 3.938 2.444 -1.333 1.00 93.38 142 GLU A N 1
ATOM 1059 C CA . GLU A 1 142 ? 4.593 3.731 -1.589 1.00 93.38 142 GLU A CA 1
ATOM 1060 C C . GLU A 1 142 ? 5.583 4.098 -0.489 1.00 93.38 142 GLU A C 1
ATOM 1062 O O . GLU A 1 142 ? 6.723 4.468 -0.759 1.00 93.38 142 GLU A O 1
ATOM 1067 N N . ARG A 1 143 ? 5.223 3.851 0.779 1.00 94.25 143 ARG A N 1
ATOM 1068 C CA . ARG A 1 143 ? 6.180 3.984 1.886 1.00 94.25 143 ARG A CA 1
ATOM 1069 C C . ARG A 1 143 ? 7.403 3.087 1.689 1.00 94.25 143 ARG A C 1
ATOM 1071 O O . ARG A 1 143 ? 8.515 3.522 1.975 1.00 94.25 143 ARG A O 1
ATOM 1078 N N . ILE A 1 144 ? 7.214 1.846 1.233 1.00 91.69 144 ILE A N 1
ATOM 1079 C CA . ILE A 1 144 ? 8.306 0.893 0.962 1.00 91.69 144 ILE A CA 1
ATOM 1080 C C . ILE A 1 144 ? 9.168 1.340 -0.228 1.00 91.69 144 ILE A C 1
ATOM 1082 O O . ILE A 1 144 ? 10.388 1.155 -0.174 1.00 91.69 144 ILE A O 1
ATOM 1086 N N . ASP A 1 145 ? 8.545 1.914 -1.255 1.00 88.00 145 ASP A N 1
ATOM 1087 C CA . ASP A 1 145 ? 9.179 2.328 -2.510 1.00 88.00 145 ASP A CA 1
ATOM 1088 C C . ASP A 1 145 ? 9.723 3.769 -2.478 1.00 88.00 145 ASP A C 1
ATOM 1090 O O . ASP A 1 145 ? 10.424 4.163 -3.408 1.00 88.00 145 ASP A O 1
ATOM 1094 N N . ASP A 1 146 ? 9.494 4.499 -1.379 1.00 90.38 146 ASP A N 1
ATOM 1095 C CA . ASP A 1 146 ? 9.914 5.892 -1.154 1.00 90.38 146 ASP A CA 1
ATOM 1096 C C . ASP A 1 146 ? 9.258 6.888 -2.132 1.00 90.38 146 ASP A C 1
ATOM 1098 O O . ASP A 1 146 ? 9.922 7.787 -2.647 1.00 90.38 146 ASP A O 1
ATOM 1102 N N . THR A 1 147 ? 7.954 6.710 -2.382 1.00 91.12 147 THR A N 1
ATOM 1103 C CA . THR A 1 147 ? 7.088 7.628 -3.154 1.00 91.12 147 THR A CA 1
ATOM 1104 C C . THR A 1 147 ? 6.091 8.356 -2.235 1.00 91.12 147 THR A C 1
ATOM 1106 O O . THR A 1 147 ? 5.952 7.998 -1.056 1.00 91.12 147 THR A O 1
ATOM 1109 N N . ASP A 1 148 ? 5.462 9.423 -2.733 1.00 93.44 148 ASP A N 1
ATOM 1110 C CA . ASP A 1 148 ? 4.507 10.281 -2.022 1.00 93.44 148 ASP A CA 1
ATOM 1111 C C . ASP A 1 148 ? 3.068 9.736 -2.117 1.00 93.44 148 ASP A C 1
ATOM 1113 O O . ASP A 1 148 ? 2.425 9.923 -3.143 1.00 93.44 148 ASP A O 1
ATOM 1117 N N . PRO A 1 149 ? 2.510 9.187 -1.020 1.00 95.25 149 PRO A N 1
ATOM 1118 C CA . PRO A 1 149 ? 1.174 8.589 -0.996 1.00 95.25 149 PRO A CA 1
ATOM 1119 C C . PRO A 1 149 ? 0.019 9.591 -1.074 1.00 95.25 149 PRO A C 1
ATOM 1121 O O . PRO A 1 149 ? -1.139 9.243 -0.842 1.00 95.25 149 PRO A O 1
ATOM 1124 N N . PHE A 1 150 ? 0.321 10.871 -1.287 1.00 95.88 150 PHE A N 1
ATOM 1125 C CA . PHE A 1 150 ? -0.660 11.930 -1.485 1.00 95.88 150 PHE A CA 1
ATOM 1126 C C . PHE A 1 150 ? -0.533 12.604 -2.858 1.00 95.88 150 PHE A C 1
ATOM 1128 O O . PHE A 1 150 ? -1.271 13.566 -3.122 1.00 95.88 150 PHE A O 1
ATOM 1135 N N . ASP A 1 151 ? 0.373 12.142 -3.720 1.00 93.19 151 ASP A N 1
ATOM 1136 C CA . ASP A 1 151 ? 0.540 12.644 -5.077 1.00 93.19 151 ASP A CA 1
ATOM 1137 C C . ASP A 1 151 ? 0.276 11.529 -6.088 1.00 93.19 151 ASP A C 1
ATOM 1139 O O . ASP A 1 151 ? 1.160 10.752 -6.404 1.00 93.19 151 ASP A O 1
ATOM 1143 N N . GLN A 1 152 ? -0.908 11.547 -6.712 1.00 89.56 152 GLN A N 1
ATOM 1144 C CA . GLN A 1 152 ? -1.305 10.556 -7.730 1.00 89.56 152 GLN A CA 1
ATOM 1145 C C . GLN A 1 152 ? -0.367 10.482 -8.955 1.00 89.56 152 GLN A C 1
ATOM 1147 O O . GLN A 1 152 ? -0.588 9.694 -9.878 1.00 89.56 152 GLN A O 1
ATOM 1152 N N . PHE A 1 153 ? 0.568 11.428 -9.062 1.00 82.69 153 PHE A N 1
ATOM 1153 C CA . PHE A 1 153 ? 1.611 11.468 -10.071 1.00 82.69 153 PHE A CA 1
ATOM 1154 C C . PHE A 1 153 ? 2.986 11.141 -9.476 1.00 82.69 153 PHE A C 1
ATOM 1156 O O . PHE A 1 153 ? 3.976 11.470 -10.115 1.00 82.69 153 PHE A O 1
ATOM 1163 N N . ASP A 1 154 ? 3.093 10.559 -8.286 1.00 82.38 154 ASP A N 1
ATOM 1164 C CA . ASP A 1 154 ? 4.329 10.035 -7.718 1.00 82.38 154 ASP A CA 1
ATOM 1165 C C . ASP A 1 154 ? 4.180 8.522 -7.480 1.00 82.38 154 ASP A C 1
ATOM 1167 O O . ASP A 1 154 ? 3.347 8.093 -6.699 1.00 82.38 154 ASP A O 1
ATOM 1171 N N . PRO A 1 155 ? 4.970 7.677 -8.157 1.00 74.12 155 PRO A N 1
ATOM 1172 C CA . PRO A 1 155 ? 6.025 8.040 -9.093 1.00 74.12 155 PRO A CA 1
ATOM 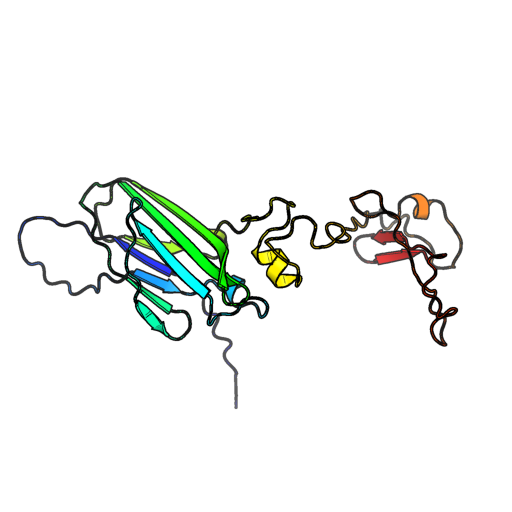1173 C C . PRO A 1 155 ? 5.474 8.685 -10.374 1.00 74.12 155 PRO A C 1
ATOM 1175 O O . PRO A 1 155 ? 4.462 8.247 -10.914 1.00 74.12 155 PRO A O 1
ATOM 1178 N N . ALA A 1 156 ? 6.204 9.692 -10.889 1.00 64.94 156 ALA A N 1
ATOM 1179 C CA . ALA A 1 156 ? 5.914 10.484 -12.110 1.00 64.94 156 ALA A CA 1
ATOM 1180 C C . ALA A 1 156 ? 5.548 9.673 -13.359 1.00 64.94 156 ALA A C 1
ATOM 1182 O O . ALA A 1 156 ? 5.011 10.217 -14.324 1.00 64.94 156 ALA A O 1
ATOM 1183 N N . ASP A 1 157 ? 5.816 8.378 -13.307 1.00 60.75 157 ASP A N 1
ATOM 1184 C CA . ASP A 1 157 ? 5.240 7.356 -14.150 1.00 60.75 157 ASP A CA 1
ATOM 1185 C C . ASP A 1 157 ? 5.013 6.145 -13.245 1.00 60.75 157 ASP A C 1
ATOM 1187 O O . ASP A 1 157 ? 5.994 5.621 -12.709 1.00 60.75 157 ASP A O 1
ATOM 1191 N N . GLY A 1 158 ? 3.757 5.749 -12.999 1.00 56.97 158 GLY A N 1
ATOM 1192 C CA . GLY A 1 158 ? 3.405 4.624 -12.126 1.00 56.97 158 GLY A CA 1
ATOM 1193 C C . GLY A 1 158 ? 4.371 3.462 -12.357 1.00 56.97 158 GLY A C 1
ATOM 1194 O O . GLY A 1 158 ? 4.353 2.877 -13.436 1.00 56.97 158 GLY A O 1
ATOM 1195 N N . GLY A 1 159 ? 5.251 3.203 -11.379 1.00 59.34 159 GLY A N 1
ATOM 1196 C CA . GLY A 1 159 ? 6.623 2.723 -11.612 1.00 59.34 159 GLY A CA 1
ATOM 1197 C C . GLY A 1 159 ? 6.792 1.597 -12.636 1.00 59.34 159 GLY A C 1
ATOM 1198 O O . GLY A 1 159 ? 5.907 0.764 -12.810 1.00 59.34 159 GLY A O 1
ATOM 1199 N N . ILE A 1 160 ? 7.971 1.513 -13.267 1.00 66.00 160 ILE A N 1
ATOM 1200 C CA . ILE A 1 160 ? 8.286 0.521 -14.312 1.00 66.00 160 ILE A CA 1
ATOM 1201 C C . ILE A 1 160 ? 7.886 -0.898 -13.863 1.00 66.00 160 ILE A C 1
ATOM 1203 O O . ILE A 1 160 ? 8.567 -1.547 -13.064 1.00 66.00 160 ILE A O 1
ATOM 1207 N N . ARG A 1 161 ? 6.789 -1.424 -14.420 1.00 73.94 161 ARG A N 1
ATOM 1208 C CA . ARG A 1 161 ? 6.329 -2.803 -14.189 1.00 73.94 161 ARG A CA 1
ATOM 1209 C C . ARG A 1 161 ? 6.603 -3.643 -15.424 1.00 73.94 161 ARG A C 1
ATOM 1211 O O . ARG A 1 161 ? 5.881 -3.564 -16.412 1.00 73.94 161 ARG A O 1
ATOM 1218 N N . VAL A 1 162 ? 7.611 -4.509 -15.348 1.00 86.62 162 VAL A N 1
ATOM 1219 C CA . VAL A 1 162 ? 7.988 -5.402 -16.454 1.00 86.62 162 VAL A CA 1
ATOM 1220 C C . VAL A 1 162 ? 7.421 -6.804 -16.234 1.00 86.62 162 VAL A C 1
ATOM 1222 O O . VAL A 1 162 ? 7.766 -7.476 -15.263 1.00 86.62 162 VAL A O 1
ATOM 1225 N N . ASN A 1 163 ? 6.583 -7.283 -17.157 1.00 88.38 163 ASN A N 1
ATOM 1226 C CA . ASN A 1 163 ? 6.176 -8.689 -17.196 1.00 88.38 163 ASN A CA 1
ATOM 1227 C C . ASN A 1 163 ? 7.143 -9.482 -18.080 1.00 88.38 163 ASN A C 1
ATOM 1229 O O . ASN A 1 163 ? 7.071 -9.390 -19.303 1.00 88.38 163 ASN A O 1
ATOM 1233 N N . VAL A 1 164 ? 8.037 -10.263 -17.472 1.00 94.94 164 VAL A N 1
ATOM 1234 C CA . VAL A 1 164 ? 9.002 -11.088 -18.209 1.00 94.94 164 VAL A CA 1
ATOM 1235 C C . VAL A 1 164 ? 8.323 -12.392 -18.659 1.00 94.94 164 VAL A C 1
ATOM 1237 O O . VAL A 1 164 ? 7.984 -13.215 -17.811 1.00 94.94 164 VAL A O 1
ATOM 1240 N N . PRO A 1 165 ? 8.116 -12.621 -19.967 1.00 95.19 165 PRO A N 1
ATOM 1241 C CA . PRO A 1 165 ? 7.375 -13.774 -20.462 1.00 95.19 165 PRO A CA 1
ATOM 1242 C C . PRO A 1 165 ? 8.139 -15.090 -20.292 1.00 95.19 165 PRO A C 1
ATOM 1244 O O . PRO A 1 165 ? 9.351 -15.170 -20.510 1.00 95.19 165 PRO A O 1
ATOM 1247 N N . TYR A 1 166 ? 7.386 -16.144 -19.978 1.00 96.62 166 TYR A N 1
ATOM 1248 C CA . TYR A 1 166 ? 7.872 -17.519 -19.990 1.00 96.62 166 TYR A CA 1
ATOM 1249 C C . TYR A 1 166 ? 7.999 -18.061 -21.424 1.00 96.62 166 TYR A C 1
ATOM 1251 O O . TYR A 1 166 ? 7.101 -17.880 -22.253 1.00 96.62 166 TYR A O 1
ATOM 1259 N N . ILE A 1 167 ? 9.072 -18.803 -21.689 1.00 97.38 167 ILE A N 1
ATOM 1260 C CA . ILE A 1 167 ? 9.269 -19.628 -22.882 1.00 97.38 167 ILE A CA 1
ATOM 1261 C C . ILE A 1 167 ? 9.532 -21.087 -22.497 1.00 97.38 167 ILE A C 1
ATOM 1263 O O . ILE A 1 167 ? 10.016 -21.382 -21.410 1.00 97.38 167 ILE A O 1
ATOM 1267 N N . ASP A 1 168 ? 9.237 -22.006 -23.414 1.00 96.94 168 ASP A N 1
ATOM 1268 C CA . ASP A 1 168 ? 9.601 -23.414 -23.244 1.00 96.94 168 ASP A CA 1
ATOM 1269 C C . ASP A 1 168 ? 11.143 -23.568 -23.280 1.00 96.94 168 ASP A C 1
ATOM 1271 O O . ASP A 1 168 ? 11.772 -23.038 -24.204 1.00 96.94 168 ASP A O 1
ATOM 1275 N N . PRO A 1 169 ? 11.775 -24.273 -22.320 1.00 96.88 169 PRO A N 1
ATOM 1276 C CA . PRO A 1 169 ? 13.217 -24.520 -22.331 1.00 96.88 169 PRO A CA 1
ATOM 1277 C C . PRO A 1 169 ? 13.748 -25.152 -23.628 1.00 96.88 169 PRO A C 1
ATOM 1279 O O . PRO A 1 169 ? 14.904 -24.929 -23.984 1.00 96.88 169 PRO A O 1
ATOM 1282 N N . GLU A 1 170 ? 12.935 -25.919 -24.365 1.00 96.50 170 GLU A N 1
ATOM 1283 C CA . GLU A 1 170 ? 13.352 -26.557 -25.626 1.00 96.50 170 GLU A CA 1
ATOM 1284 C C . GLU A 1 170 ? 13.641 -25.555 -26.753 1.00 96.50 170 GLU A C 1
ATOM 1286 O O . GLU A 1 170 ? 14.320 -25.891 -27.726 1.00 96.50 170 GLU A O 1
ATOM 1291 N N . ILE A 1 171 ? 13.137 -24.326 -26.630 1.00 95.75 171 ILE A N 1
ATOM 1292 C CA . ILE A 1 171 ? 13.346 -23.246 -27.601 1.00 95.75 171 ILE A CA 1
ATOM 1293 C C . ILE A 1 171 ? 14.210 -22.114 -27.042 1.00 95.75 171 ILE A C 1
ATOM 1295 O O . ILE A 1 171 ? 14.216 -21.027 -27.619 1.00 95.75 171 ILE A O 1
ATOM 1299 N N . ALA A 1 172 ? 14.885 -22.336 -25.912 1.00 96.19 172 ALA A N 1
ATOM 1300 C CA . ALA A 1 172 ? 15.764 -21.347 -25.304 1.00 96.19 172 ALA A CA 1
ATOM 1301 C C . ALA A 1 172 ? 16.780 -20.789 -26.324 1.00 96.19 172 ALA A C 1
ATOM 1303 O O . ALA A 1 172 ? 17.296 -21.550 -27.151 1.00 96.19 172 ALA A O 1
ATOM 1304 N N . PRO A 1 173 ? 17.077 -19.477 -26.279 1.00 96.25 173 PRO A N 1
ATOM 1305 C CA . PRO A 1 173 ? 18.001 -18.852 -27.218 1.00 96.25 173 PRO A CA 1
ATOM 1306 C C . PRO A 1 173 ? 19.419 -19.389 -27.037 1.00 96.25 173 PRO A C 1
ATOM 1308 O O . PRO A 1 173 ? 19.866 -19.664 -25.916 1.00 96.25 173 PRO A O 1
ATOM 1311 N N . VAL A 1 174 ? 20.164 -19.454 -28.137 1.00 95.12 174 VAL A N 1
ATOM 1312 C CA . VAL A 1 174 ? 21.611 -19.661 -28.070 1.00 95.12 174 VAL A CA 1
ATOM 1313 C C . VAL A 1 174 ? 22.273 -18.318 -27.766 1.00 95.12 174 VAL A C 1
ATOM 1315 O O . VAL A 1 174 ? 22.049 -17.322 -28.446 1.00 95.12 174 VAL A O 1
ATOM 1318 N N . ILE A 1 175 ? 23.101 -18.269 -26.720 1.00 94.19 175 ILE A N 1
ATOM 1319 C CA . ILE A 1 175 ? 23.773 -17.028 -26.308 1.00 94.19 175 ILE A CA 1
ATOM 1320 C C . ILE A 1 175 ? 25.040 -16.827 -27.142 1.00 94.19 175 ILE A C 1
ATOM 1322 O O . ILE A 1 175 ? 26.147 -17.137 -26.703 1.00 94.19 175 ILE A O 1
ATOM 1326 N N . ASP A 1 176 ? 24.862 -16.335 -28.368 1.00 94.06 176 ASP A N 1
ATOM 1327 C CA . ASP A 1 176 ? 25.948 -16.040 -29.312 1.00 94.06 176 ASP A CA 1
ATOM 1328 C C . ASP A 1 176 ? 25.933 -14.596 -29.860 1.00 94.06 176 ASP A C 1
ATOM 1330 O O . ASP A 1 176 ? 26.801 -14.224 -30.651 1.00 94.06 176 ASP A O 1
ATOM 1334 N N . GLY A 1 177 ? 24.976 -13.773 -29.415 1.00 91.25 177 GLY A N 1
ATOM 1335 C CA . GLY A 1 177 ? 24.801 -12.385 -29.856 1.00 91.25 177 GLY A CA 1
ATOM 1336 C C . GLY A 1 177 ? 24.057 -12.226 -31.187 1.00 91.25 177 GLY A C 1
ATOM 1337 O O . GLY A 1 177 ? 23.953 -11.108 -31.689 1.00 91.25 177 GLY A O 1
ATOM 1338 N N . SER A 1 178 ? 23.534 -13.308 -31.767 1.00 93.94 178 SER A N 1
ATOM 1339 C CA . SER A 1 178 ? 22.735 -13.273 -32.993 1.00 93.94 178 SER A CA 1
ATOM 1340 C C . SER A 1 178 ? 21.244 -13.134 -32.694 1.00 93.94 178 SER A C 1
ATOM 1342 O O . SER A 1 178 ? 20.715 -13.712 -31.744 1.00 93.94 178 SER A O 1
ATOM 1344 N N . TRP A 1 179 ? 20.530 -12.392 -33.546 1.00 93.31 179 TRP A N 1
ATOM 1345 C CA . TRP A 1 179 ? 19.078 -12.279 -33.431 1.00 93.31 179 TRP A CA 1
ATOM 1346 C C . TRP A 1 179 ? 18.376 -13.514 -34.008 1.00 93.31 179 TRP A C 1
ATOM 1348 O O . TRP A 1 179 ? 18.335 -13.733 -35.220 1.00 93.31 179 TRP A O 1
ATOM 1358 N N . GLU A 1 180 ? 17.763 -14.287 -33.123 1.00 94.19 180 GLU A N 1
ATOM 1359 C CA . GLU A 1 180 ? 16.933 -15.453 -33.421 1.00 94.19 180 GLU A CA 1
ATOM 1360 C C . GLU A 1 180 ? 15.436 -15.154 -33.238 1.00 94.19 180 GLU A C 1
ATOM 1362 O O . GLU A 1 180 ? 15.035 -14.303 -32.448 1.00 94.19 180 GLU A O 1
ATOM 1367 N N . THR A 1 181 ? 14.566 -15.907 -33.921 1.00 95.62 181 THR A N 1
ATOM 1368 C CA . THR A 1 181 ? 13.106 -15.679 -33.849 1.00 95.62 181 THR A CA 1
ATOM 1369 C C . THR A 1 181 ? 12.501 -15.839 -32.451 1.00 95.62 181 THR A C 1
ATOM 1371 O O . THR A 1 181 ? 11.423 -15.301 -32.203 1.00 95.62 181 THR A O 1
ATOM 1374 N N . VAL A 1 182 ? 13.173 -16.545 -31.534 1.00 95.62 182 VAL A N 1
ATOM 1375 C CA . VAL A 1 182 ? 12.727 -16.673 -30.140 1.00 95.62 182 VAL A CA 1
ATOM 1376 C C . VAL A 1 182 ? 12.720 -15.319 -29.422 1.00 95.62 182 VAL A C 1
ATOM 1378 O O . VAL A 1 182 ? 11.809 -15.070 -28.638 1.00 95.62 182 VAL A O 1
ATOM 1381 N N . TRP A 1 183 ? 13.624 -14.394 -29.767 1.00 95.81 183 TRP A N 1
ATOM 1382 C CA . TRP A 1 183 ? 13.681 -13.055 -29.167 1.00 95.81 183 TRP A CA 1
ATOM 1383 C C . TRP A 1 183 ? 12.456 -12.196 -29.465 1.00 95.81 183 TRP A C 1
ATOM 1385 O O . TRP A 1 183 ? 12.143 -11.298 -28.692 1.00 95.81 183 TRP A O 1
ATOM 1395 N N . ASN A 1 184 ? 11.679 -12.525 -30.502 1.00 95.00 184 ASN A N 1
ATOM 1396 C CA . ASN A 1 184 ? 10.385 -11.880 -30.745 1.00 95.00 184 ASN A CA 1
ATOM 1397 C C . ASN A 1 184 ? 9.366 -12.139 -29.617 1.00 95.00 184 ASN A C 1
ATOM 1399 O O . ASN A 1 184 ? 8.296 -11.536 -29.621 1.00 95.00 184 ASN A O 1
ATOM 1403 N N . ARG A 1 185 ? 9.654 -13.071 -28.699 1.00 95.31 185 ARG A N 1
ATOM 1404 C CA . ARG A 1 185 ? 8.827 -13.372 -27.525 1.00 95.31 185 ARG A CA 1
ATOM 1405 C C . ARG A 1 185 ? 9.257 -12.612 -26.278 1.00 95.31 185 ARG A C 1
ATOM 1407 O O . ARG A 1 185 ? 8.524 -12.671 -25.301 1.00 95.31 185 ARG A O 1
ATOM 1414 N N . ALA A 1 186 ? 10.417 -11.959 -26.285 1.00 96.44 186 ALA A N 1
ATOM 1415 C CA . ALA A 1 186 ? 10.862 -11.150 -25.162 1.00 96.44 186 ALA A CA 1
ATOM 1416 C C . ALA A 1 186 ? 9.994 -9.892 -25.027 1.00 96.44 186 ALA A C 1
ATOM 1418 O O . ALA A 1 186 ? 9.520 -9.348 -26.028 1.00 96.44 186 ALA A O 1
ATOM 1419 N N . THR A 1 187 ? 9.798 -9.419 -23.796 1.00 95.56 187 THR A N 1
ATOM 1420 C CA . THR A 1 187 ? 9.201 -8.097 -23.586 1.00 95.56 187 THR A CA 1
ATOM 1421 C C . THR A 1 187 ? 10.263 -7.028 -23.791 1.00 95.56 187 THR A C 1
ATOM 1423 O O . THR A 1 187 ? 11.355 -7.164 -23.254 1.00 95.56 187 THR A O 1
ATOM 1426 N N . PHE A 1 188 ? 9.947 -5.989 -24.562 1.00 93.94 188 PHE A N 1
ATOM 1427 C CA . PHE A 1 188 ? 10.763 -4.772 -24.730 1.00 93.94 188 PHE A CA 1
ATOM 1428 C C . PHE A 1 188 ? 10.043 -3.534 -24.194 1.00 93.94 188 PHE A C 1
ATOM 1430 O O . PHE A 1 188 ? 10.529 -2.414 -24.348 1.00 93.94 188 PHE A O 1
ATOM 1437 N N . LEU A 1 189 ? 8.857 -3.757 -23.633 1.00 90.00 189 LEU A N 1
ATOM 1438 C CA . LEU A 1 189 ? 7.979 -2.739 -23.104 1.00 90.00 189 LEU A CA 1
ATOM 1439 C C . LEU A 1 189 ? 7.678 -3.048 -21.638 1.00 90.00 189 LEU A C 1
ATOM 1441 O O . LEU A 1 189 ? 7.753 -4.210 -21.205 1.00 90.00 189 LEU A O 1
ATOM 1445 N N . ASP A 1 190 ? 7.331 -2.018 -20.889 1.00 85.88 190 ASP A N 1
ATOM 1446 C CA . ASP A 1 190 ? 6.699 -2.175 -19.589 1.00 85.88 190 ASP A CA 1
ATOM 1447 C C . ASP A 1 190 ? 5.179 -2.418 -19.730 1.00 85.88 190 ASP A C 1
ATOM 1449 O O . ASP A 1 190 ? 4.652 -2.661 -20.819 1.00 85.88 190 ASP A O 1
ATOM 1453 N N . ARG A 1 191 ? 4.455 -2.410 -18.607 1.00 78.19 191 ARG A N 1
ATOM 1454 C CA . ARG A 1 191 ? 2.998 -2.600 -18.571 1.00 78.19 191 ARG A CA 1
ATOM 1455 C C . ARG A 1 191 ? 2.212 -1.417 -19.157 1.00 78.19 191 ARG A C 1
ATOM 1457 O O . ARG A 1 191 ? 1.042 -1.604 -19.492 1.00 78.19 191 ARG A O 1
ATOM 1464 N N . ASN A 1 192 ? 2.836 -0.251 -19.270 1.00 75.56 192 ASN A N 1
ATOM 1465 C CA . ASN A 1 192 ? 2.255 0.978 -19.801 1.00 75.56 192 ASN A CA 1
ATOM 1466 C C . ASN A 1 192 ? 2.554 1.144 -21.307 1.00 75.56 192 ASN A C 1
ATOM 1468 O O . ASN A 1 192 ? 2.238 2.180 -21.886 1.00 75.56 192 ASN A O 1
ATOM 1472 N N . ASP A 1 193 ? 3.109 0.105 -21.951 1.00 81.31 193 ASP A N 1
ATOM 1473 C CA . ASP A 1 193 ? 3.588 0.101 -23.338 1.00 81.31 193 ASP A CA 1
ATOM 1474 C C . ASP A 1 193 ? 4.774 1.058 -23.588 1.00 81.31 193 ASP A C 1
ATOM 1476 O O . ASP A 1 193 ? 5.088 1.397 -24.736 1.00 81.31 193 ASP A O 1
ATOM 1480 N N . GLU A 1 194 ? 5.485 1.455 -22.532 1.00 83.38 194 GLU A N 1
ATOM 1481 C CA . GLU A 1 194 ? 6.688 2.268 -22.635 1.00 83.38 194 GLU A CA 1
ATOM 1482 C C . GLU A 1 194 ? 7.907 1.419 -22.969 1.00 83.38 194 GLU A C 1
ATOM 1484 O O . GLU A 1 194 ? 8.070 0.297 -22.491 1.00 83.38 194 GLU A O 1
ATOM 1489 N N . THR A 1 195 ? 8.798 1.946 -23.811 1.00 87.50 195 THR A N 1
ATOM 1490 C CA . THR A 1 195 ? 9.997 1.206 -24.220 1.00 87.50 195 THR A CA 1
ATOM 1491 C C . THR A 1 195 ? 11.016 1.133 -23.094 1.00 87.50 195 THR A C 1
ATOM 1493 O O . THR A 1 195 ? 11.406 2.140 -22.512 1.00 87.50 195 THR A O 1
ATOM 1496 N N . LEU A 1 196 ? 11.523 -0.074 -22.860 1.00 89.06 196 LEU A N 1
ATOM 1497 C CA . LEU A 1 196 ? 12.562 -0.353 -21.881 1.00 89.06 196 LEU A CA 1
ATOM 1498 C C . LEU A 1 196 ? 13.933 0.091 -22.407 1.00 89.06 196 LEU A C 1
ATOM 1500 O O . LEU A 1 196 ? 14.694 -0.702 -22.969 1.00 89.06 196 LEU A O 1
ATOM 1504 N N . PHE A 1 197 ? 14.235 1.378 -22.266 1.00 87.31 197 PHE A N 1
ATOM 1505 C CA . PHE A 1 197 ? 15.494 1.961 -22.721 1.00 87.31 197 PHE A CA 1
ATOM 1506 C C . PHE A 1 197 ? 16.683 1.602 -21.823 1.00 87.31 197 PHE A C 1
ATOM 1508 O O . PHE A 1 197 ? 16.547 1.321 -20.634 1.00 87.31 197 PHE A O 1
ATOM 1515 N N . ILE A 1 198 ? 17.867 1.636 -22.428 1.00 82.19 198 ILE A N 1
ATOM 1516 C CA . ILE A 1 198 ? 19.153 1.729 -21.753 1.00 82.19 198 ILE A CA 1
ATOM 1517 C C . ILE A 1 198 ? 19.786 3.039 -22.216 1.00 82.19 198 ILE A C 1
ATOM 1519 O O . ILE A 1 198 ? 20.102 3.239 -23.390 1.00 82.19 198 ILE A O 1
ATOM 1523 N N . ASP A 1 199 ? 19.965 3.917 -21.249 1.00 71.56 199 ASP A N 1
ATOM 1524 C CA . ASP A 1 199 ? 20.653 5.198 -21.307 1.00 71.56 199 ASP A CA 1
ATOM 1525 C C . ASP A 1 199 ? 22.123 5.046 -21.694 1.00 71.56 199 ASP A C 1
ATOM 1527 O O . ASP A 1 199 ? 22.678 5.919 -22.354 1.00 71.56 199 ASP A O 1
ATOM 1531 N N . ASN A 1 200 ? 22.772 3.925 -21.362 1.00 72.00 200 ASN A N 1
ATOM 1532 C CA . ASN A 1 200 ? 24.104 3.675 -21.890 1.00 72.00 200 ASN A CA 1
ATOM 1533 C C . ASN A 1 200 ? 24.583 2.226 -21.835 1.00 72.00 200 ASN A C 1
ATOM 1535 O O . ASN A 1 200 ? 24.518 1.556 -20.802 1.00 72.00 200 ASN A O 1
ATOM 1539 N N . LEU A 1 201 ? 25.183 1.764 -22.929 1.00 71.25 201 LEU A N 1
ATOM 1540 C CA . LEU A 1 201 ? 25.789 0.444 -22.963 1.00 71.25 201 LEU A CA 1
ATOM 1541 C C . LEU A 1 201 ? 27.090 0.440 -22.144 1.00 71.25 201 LEU A C 1
ATOM 1543 O O . LEU A 1 201 ? 28.017 1.205 -22.410 1.00 71.25 201 LEU A O 1
ATOM 1547 N N . MET A 1 202 ? 27.180 -0.452 -21.158 1.00 68.31 202 MET A N 1
ATOM 1548 C CA . MET A 1 202 ? 28.414 -0.689 -20.408 1.00 68.31 202 MET A CA 1
ATOM 1549 C C . MET A 1 202 ? 29.197 -1.847 -21.031 1.00 68.31 202 MET A C 1
ATOM 1551 O O . MET A 1 202 ? 28.760 -2.995 -20.973 1.00 68.31 202 MET A O 1
ATOM 1555 N N . ILE A 1 203 ? 30.385 -1.575 -21.581 1.00 68.81 203 ILE A N 1
ATOM 1556 C CA . ILE A 1 203 ? 31.254 -2.611 -22.172 1.00 68.81 203 ILE A CA 1
ATOM 1557 C C . ILE A 1 203 ? 32.639 -2.632 -21.534 1.00 68.81 203 ILE A C 1
ATOM 1559 O O . ILE A 1 203 ? 33.553 -1.957 -21.990 1.00 68.81 203 ILE A O 1
ATOM 1563 N N . ASN A 1 204 ? 32.831 -3.464 -20.504 1.00 65.06 204 ASN A N 1
ATOM 1564 C CA . ASN A 1 204 ? 34.131 -3.840 -19.907 1.00 65.06 204 ASN A CA 1
ATOM 1565 C C . ASN A 1 204 ? 35.055 -2.701 -19.399 1.00 65.06 204 ASN A C 1
ATOM 1567 O O . ASN A 1 204 ? 36.062 -2.989 -18.756 1.00 65.06 204 ASN A O 1
ATOM 1571 N N . GLN A 1 205 ? 34.751 -1.433 -19.677 1.00 66.00 205 GLN A N 1
ATOM 1572 C CA . GLN A 1 205 ? 35.555 -0.243 -19.372 1.00 66.00 205 GLN A CA 1
ATOM 1573 C C . GLN A 1 205 ? 34.685 0.944 -18.932 1.00 66.00 205 GLN A C 1
ATOM 1575 O O . GLN A 1 205 ? 35.164 2.071 -18.863 1.00 66.00 205 GLN A O 1
ATOM 1580 N N . GLY A 1 206 ? 33.418 0.678 -18.607 1.00 66.75 206 GLY A N 1
ATOM 1581 C CA . GLY A 1 206 ? 32.432 1.686 -18.250 1.00 66.75 206 GLY A CA 1
ATOM 1582 C C . GLY A 1 206 ? 31.474 2.001 -19.393 1.00 66.75 206 GLY A C 1
ATOM 1583 O O . GLY A 1 206 ? 31.314 1.237 -20.347 1.00 66.75 206 GLY A O 1
ATOM 1584 N N . ALA A 1 207 ? 30.812 3.124 -19.201 1.00 68.50 207 ALA A N 1
ATOM 1585 C CA . ALA A 1 207 ? 29.822 3.749 -20.051 1.00 68.50 207 ALA A CA 1
ATOM 1586 C C . ALA A 1 207 ? 30.423 4.172 -21.416 1.00 68.50 207 ALA A C 1
ATOM 1588 O O . ALA A 1 207 ? 31.466 4.821 -21.436 1.00 68.50 207 ALA A O 1
ATOM 1589 N N . ILE A 1 208 ? 29.798 3.830 -22.557 1.00 67.94 208 ILE A N 1
ATOM 1590 C CA . ILE A 1 208 ? 30.270 4.292 -23.887 1.00 67.94 208 ILE A CA 1
ATOM 1591 C C . ILE A 1 208 ? 30.063 5.809 -24.053 1.00 67.94 208 ILE A C 1
ATOM 1593 O O . ILE A 1 208 ? 30.871 6.471 -24.708 1.00 67.94 208 ILE A O 1
ATOM 1597 N N . ARG A 1 209 ? 28.997 6.363 -23.462 1.00 65.94 209 ARG A N 1
ATOM 1598 C CA . ARG A 1 209 ? 28.661 7.802 -23.474 1.00 65.94 209 ARG A CA 1
ATOM 1599 C C . ARG A 1 209 ? 28.437 8.351 -22.054 1.00 65.94 209 ARG A C 1
ATOM 1601 O O . ARG A 1 209 ? 28.185 7.592 -21.142 1.00 65.94 209 ARG A O 1
ATOM 1608 N N . GLU A 1 210 ? 28.531 9.651 -21.808 1.00 67.69 210 GLU A N 1
ATOM 1609 C CA . GLU A 1 210 ? 28.195 10.237 -20.482 1.00 67.69 210 GLU A CA 1
ATOM 1610 C C . GLU A 1 210 ? 27.087 11.295 -20.591 1.00 67.69 210 GLU A C 1
ATOM 1612 O O . GLU A 1 210 ? 26.848 12.067 -19.668 1.00 67.69 210 GLU A O 1
ATOM 1617 N N . ASP A 1 211 ? 26.424 11.357 -21.745 1.00 70.00 211 ASP A N 1
ATOM 1618 C CA . ASP A 1 211 ? 25.417 12.363 -22.081 1.00 70.00 211 ASP A CA 1
ATOM 1619 C C . ASP A 1 211 ? 23.990 11.978 -21.660 1.00 70.00 211 ASP A C 1
ATOM 1621 O O . ASP A 1 211 ? 23.110 12.835 -21.705 1.00 70.00 211 ASP A O 1
ATOM 1625 N N . GLY A 1 212 ? 23.773 10.732 -21.219 1.00 64.12 212 GLY A N 1
ATOM 1626 C CA . GLY A 1 212 ? 22.471 10.228 -20.765 1.00 64.12 212 GLY A CA 1
ATOM 1627 C C . GLY A 1 212 ? 21.464 9.972 -21.893 1.00 64.12 212 GLY A C 1
ATOM 1628 O O . GLY A 1 212 ? 20.267 9.915 -21.629 1.00 64.12 212 GLY A O 1
ATOM 1629 N N . ASP A 1 213 ? 21.928 9.862 -23.140 1.00 70.00 213 ASP A N 1
ATOM 1630 C CA . ASP A 1 213 ? 21.086 9.681 -24.327 1.00 70.00 213 ASP A CA 1
ATOM 1631 C C . ASP A 1 213 ? 20.661 8.208 -24.521 1.00 70.00 213 ASP A C 1
ATOM 1633 O O . ASP A 1 213 ? 21.498 7.308 -24.566 1.00 70.00 213 ASP A O 1
ATOM 1637 N N . THR A 1 214 ? 19.359 7.943 -24.664 1.00 64.94 214 THR A N 1
ATOM 1638 C CA . THR A 1 214 ? 18.774 6.589 -24.684 1.00 64.94 214 THR A CA 1
ATOM 1639 C C . THR A 1 214 ? 18.686 5.996 -26.097 1.00 64.94 214 THR A C 1
ATOM 1641 O O . THR A 1 214 ? 17.637 5.986 -26.739 1.00 64.94 214 THR A O 1
ATOM 1644 N N . GLU A 1 215 ? 19.792 5.449 -26.606 1.00 72.31 215 GLU A N 1
ATOM 1645 C CA . GLU A 1 215 ? 19.812 4.789 -27.930 1.00 72.31 215 GLU A CA 1
ATOM 1646 C C . GLU A 1 215 ? 19.669 3.262 -27.872 1.00 72.31 215 GLU A C 1
ATOM 1648 O O . GLU A 1 215 ? 19.393 2.618 -28.890 1.00 72.31 215 GLU A O 1
ATOM 1653 N N . TYR A 1 216 ? 19.860 2.670 -26.694 1.00 81.75 216 TYR A N 1
ATOM 1654 C CA . TYR A 1 216 ? 19.776 1.229 -26.493 1.00 81.75 216 TYR A CA 1
ATOM 1655 C C . TYR A 1 216 ? 18.449 0.871 -25.834 1.00 81.75 216 TYR A C 1
ATOM 1657 O O . TYR A 1 216 ? 17.789 1.697 -25.208 1.00 81.75 216 TYR A O 1
ATOM 1665 N N . ARG A 1 217 ? 18.042 -0.385 -25.972 1.00 88.88 217 ARG A N 1
ATOM 1666 C CA . ARG A 1 217 ? 16.876 -0.935 -25.281 1.00 88.88 217 ARG A CA 1
ATOM 1667 C C . ARG A 1 217 ? 17.210 -2.326 -24.804 1.00 88.88 217 ARG A C 1
ATOM 1669 O O . ARG A 1 217 ? 18.050 -2.982 -25.413 1.00 88.88 217 ARG A O 1
ATOM 1676 N N . TRP A 1 218 ? 16.508 -2.797 -23.790 1.00 91.62 218 TRP A N 1
ATOM 1677 C CA . TRP A 1 218 ? 16.600 -4.189 -23.394 1.00 91.62 218 TRP A CA 1
ATOM 1678 C C . TRP A 1 218 ? 15.288 -4.922 -23.591 1.00 91.62 218 TRP A C 1
ATOM 1680 O O . TRP A 1 218 ? 14.211 -4.330 -23.634 1.00 91.62 218 TRP A O 1
ATOM 1690 N N . GLY A 1 219 ? 15.396 -6.237 -23.723 1.00 94.81 219 GLY A N 1
ATOM 1691 C CA . GLY A 1 219 ? 14.251 -7.111 -23.599 1.00 94.81 219 GLY A CA 1
ATOM 1692 C C . GLY A 1 219 ? 14.580 -8.395 -22.868 1.00 94.81 219 GLY A C 1
ATOM 1693 O O . GLY A 1 219 ? 15.730 -8.835 -22.843 1.00 94.81 219 GLY A O 1
ATOM 1694 N N . ALA A 1 220 ? 13.562 -8.989 -22.252 1.00 97.06 220 ALA A N 1
ATOM 1695 C CA . ALA A 1 220 ? 13.734 -10.162 -21.407 1.00 97.06 220 ALA A CA 1
ATOM 1696 C C . ALA A 1 220 ? 12.681 -11.245 -21.631 1.00 97.06 220 ALA A C 1
ATOM 1698 O O . ALA A 1 220 ? 11.546 -10.962 -22.009 1.00 97.06 220 ALA A O 1
ATOM 1699 N N . MET A 1 221 ? 13.066 -12.489 -21.347 1.00 97.81 221 MET A N 1
ATOM 1700 C CA . MET A 1 221 ? 12.197 -13.668 -21.225 1.00 97.81 221 MET A CA 1
ATOM 1701 C C . MET A 1 221 ? 12.851 -14.693 -20.284 1.00 97.81 221 MET A C 1
ATOM 1703 O O . MET A 1 221 ? 14.044 -14.586 -19.999 1.00 97.81 221 MET A O 1
ATOM 1707 N N . HIS A 1 222 ? 12.117 -15.698 -19.805 1.00 97.94 222 HIS A N 1
ATOM 1708 C CA . HIS A 1 222 ? 12.668 -16.743 -18.930 1.00 97.94 222 HIS A CA 1
ATOM 1709 C C . HIS A 1 222 ? 12.135 -18.139 -19.275 1.00 97.94 222 HIS A C 1
ATOM 1711 O O . HIS A 1 222 ? 11.028 -18.269 -19.780 1.00 97.94 222 HIS A O 1
ATOM 1717 N N . ASP A 1 223 ? 12.879 -19.199 -18.957 1.00 97.19 223 ASP A N 1
ATOM 1718 C CA . ASP A 1 223 ? 12.437 -20.602 -19.132 1.00 97.19 223 ASP A CA 1
ATOM 1719 C C . ASP A 1 223 ? 12.083 -21.295 -17.797 1.00 97.19 223 ASP A C 1
ATOM 1721 O O . ASP A 1 223 ? 11.806 -22.493 -17.737 1.00 97.19 223 ASP A O 1
ATOM 1725 N N . GLY A 1 224 ? 12.101 -20.530 -16.699 1.00 93.69 224 GLY A N 1
ATOM 1726 C CA . GLY A 1 224 ? 11.873 -21.025 -15.336 1.00 93.69 224 GLY A CA 1
ATOM 1727 C C . GLY A 1 224 ? 13.143 -21.500 -14.623 1.00 93.69 224 GLY A C 1
ATOM 1728 O O . GLY A 1 224 ? 13.093 -21.780 -13.427 1.00 93.69 224 GLY A O 1
ATOM 1729 N N . VAL A 1 225 ? 14.278 -21.541 -15.324 1.00 96.44 225 VAL A N 1
ATOM 1730 C CA . VAL A 1 225 ? 15.610 -21.824 -14.770 1.00 96.44 225 VAL A CA 1
ATOM 1731 C C . VAL A 1 225 ? 16.549 -20.634 -14.984 1.00 96.44 225 VAL A C 1
ATOM 1733 O O . VAL A 1 225 ? 17.285 -20.255 -14.075 1.00 96.44 225 VAL A O 1
ATOM 1736 N N . ASN A 1 226 ? 16.497 -20.025 -16.164 1.00 97.25 226 ASN A N 1
ATOM 1737 C CA . ASN A 1 226 ? 17.343 -18.938 -16.623 1.00 97.25 226 ASN A CA 1
ATOM 1738 C C . ASN A 1 226 ? 16.503 -17.709 -16.981 1.00 97.25 226 ASN A C 1
ATOM 1740 O O . ASN A 1 226 ? 15.385 -17.818 -17.491 1.00 97.25 226 ASN A O 1
ATOM 1744 N N . LEU A 1 227 ? 17.095 -16.537 -16.759 1.00 97.19 227 LEU A N 1
ATOM 1745 C CA . LEU A 1 227 ? 16.639 -15.263 -17.302 1.00 97.19 227 LEU A CA 1
ATOM 1746 C C . LEU A 1 227 ? 17.507 -14.918 -18.515 1.00 97.19 227 LEU A C 1
ATOM 1748 O O . LEU A 1 227 ? 18.735 -14.907 -18.416 1.00 97.19 227 LEU A O 1
ATOM 1752 N N . TYR A 1 228 ? 16.867 -14.622 -19.639 1.00 96.94 228 TYR A N 1
ATOM 1753 C CA . TYR A 1 228 ? 17.517 -14.226 -20.882 1.00 96.94 228 TYR A CA 1
ATOM 1754 C C . TYR A 1 228 ? 17.330 -12.732 -21.101 1.00 96.94 228 TYR A C 1
ATOM 1756 O O . TYR A 1 228 ? 16.213 -12.232 -20.978 1.00 96.94 228 TYR A O 1
ATOM 1764 N N . LEU A 1 229 ? 18.415 -12.041 -21.447 1.00 94.88 229 LEU A N 1
ATOM 1765 C CA . LEU A 1 229 ? 18.431 -10.606 -21.711 1.00 94.88 229 LEU A CA 1
ATOM 1766 C C . LEU A 1 229 ? 18.993 -10.350 -23.108 1.00 94.88 229 LEU A C 1
ATOM 1768 O O . LEU A 1 229 ? 20.038 -10.896 -23.464 1.00 94.88 229 LEU A O 1
ATOM 1772 N N . TRP A 1 230 ? 18.304 -9.507 -23.867 1.00 92.50 230 TRP A N 1
ATOM 1773 C CA . TRP A 1 230 ? 18.803 -8.908 -25.097 1.00 92.50 230 TRP A CA 1
ATOM 1774 C C . TRP A 1 230 ? 19.034 -7.425 -24.859 1.00 92.50 230 TRP A C 1
ATOM 1776 O O . TRP A 1 230 ? 18.167 -6.775 -24.279 1.00 92.50 230 TRP A O 1
ATOM 1786 N N . VAL A 1 231 ? 20.172 -6.909 -25.316 1.00 88.88 231 VAL A N 1
ATOM 1787 C CA . VAL A 1 231 ? 20.566 -5.497 -25.240 1.00 88.88 231 VAL A CA 1
ATOM 1788 C C . VAL A 1 231 ? 21.143 -5.080 -26.586 1.00 88.88 231 VAL A C 1
ATOM 1790 O O . VAL A 1 231 ? 21.936 -5.877 -27.136 1.00 88.88 231 VAL A O 1
#

pLDDT: mean 80.82, std 19.75, range [30.11, 98.38]

Sequence (231 aa):
MNTLSKLLLFASAWLVLTSCDSGVPSSDSGSNNLTLGTPLFLSVKAVDEEQLTPELQVNGSPIALTALGGGQYAGTVQVPEGSDVTIEISWTEMYEGTTPLMLARFTQTINGINQNLGIRIRDEDYDKSLDEDSDGISNLQERIDDTDPFDQFDPADGGIRVNVPYIDPEIAPVIDGSWETVWNRATFLDRNDETLFIDNLMINQGAIREDGDTEYRWGAMHDGVNLYLWV

Foldseek 3Di:
DDDPDPPPPQQWWWAWEDADDPDDDDDDPDPNKGKHADAPLCVDPLADPVQKDKWKDKPNHTWDWDDPDPRMIITHDYDHAQAKIKMKMWIWGCVVVPRTDTQWMAIDIDGGHHGIGIDTDHPVRIDRQDQQCPLRAGPSVCSVVVWDSNDSCVVVPPDFAADAAADAPVPDDDPPLDDDPVQVNWDQAGPVRHGAWDQADQDPPGGPDDPSHTPGTKTWHYHVPDIDMDD

Secondary structure (DSSP, 8-state):
------------EEE--BPPPSS----------EEEEPPGGG-STTS-TTTEEEEEEETTEEE-EEEEETTEEEE--B--TTEEEEEEEEEEEEETTTEEEEEEEEEEEEEEE-S---EEE-GGGSB----SS-SSS-HHHHHHHT--TT-TTSSSSS-------B--GGGPPPSSS---GGGGGSB-B-TTS-B-EES--B-SSSBS-SS----EE-EEEE-SS-EEEE-